Protein AF-A0AAV8ZLR7-F1 (afdb_monomer)

Secondary structure (DSSP, 8-state):
--HHHHHHHHHTT--SSHHHHHHHHHHHHHHHHHHH-TTSHHHHHHHHHHHHHHHHHHTTHHHHHHHHHHH-TT-THHHHHHHHHHHHHIIIIIITTSGGGGGGSS---TTTSSSHHHH-SS---TTT--S-HHHHHHHHHHHHHHH-TT-HHHHHHHHHHHHHHHHHHHHHHHHHHHHHHHHHHHHHHHHHHHHTT--------------TTSHHHHHHHHHHHHHHHTT---

Structure (mmCIF, N/CA/C/O backbone):
data_AF-A0AAV8ZLR7-F1
#
_entry.id   AF-A0AAV8ZLR7-F1
#
loop_
_atom_site.group_PDB
_atom_site.id
_atom_site.type_symbol
_atom_site.label_atom_id
_atom_site.label_alt_id
_atom_site.label_comp_id
_atom_site.label_asym_id
_atom_site.label_entity_id
_atom_site.label_seq_id
_atom_site.pdbx_PDB_ins_code
_atom_site.Cartn_x
_atom_site.Cartn_y
_atom_site.Cartn_z
_atom_site.occupancy
_atom_site.B_iso_or_equiv
_atom_site.auth_seq_id
_atom_site.auth_comp_id
_atom_site.auth_asym_id
_atom_site.auth_atom_id
_atom_site.pdbx_PDB_model_num
ATOM 1 N N . MET A 1 1 ? 8.743 -18.085 -24.742 1.00 91.06 1 MET A N 1
ATOM 2 C CA . MET A 1 1 ? 8.415 -16.665 -24.967 1.00 91.06 1 MET A CA 1
ATOM 3 C C . MET A 1 1 ? 9.583 -16.015 -25.680 1.00 91.06 1 MET A C 1
ATOM 5 O O . MET A 1 1 ? 10.718 -16.339 -25.345 1.00 91.06 1 MET A O 1
ATOM 9 N N . ASP A 1 2 ? 9.315 -15.164 -26.663 1.00 93.12 2 ASP A N 1
ATOM 10 C CA . ASP A 1 2 ? 10.302 -14.481 -27.504 1.00 93.12 2 ASP A CA 1
ATOM 11 C C . ASP A 1 2 ? 9.689 -13.187 -28.074 1.00 93.12 2 ASP A C 1
ATOM 13 O O . ASP A 1 2 ? 8.474 -12.984 -28.010 1.00 93.12 2 ASP A O 1
ATOM 17 N N . LEU A 1 3 ? 10.520 -12.306 -28.637 1.00 89.75 3 LEU A N 1
ATOM 18 C CA . LEU A 1 3 ? 10.075 -10.993 -29.116 1.00 89.75 3 LEU A CA 1
ATOM 19 C C . LEU A 1 3 ? 9.097 -11.059 -30.298 1.00 89.75 3 LEU A C 1
ATOM 21 O O . LEU A 1 3 ? 8.258 -10.168 -30.433 1.00 89.75 3 LEU A O 1
ATOM 25 N N . GLN A 1 4 ? 9.172 -12.091 -31.143 1.00 92.81 4 GLN A N 1
ATOM 26 C CA . GLN A 1 4 ? 8.228 -12.266 -32.245 1.00 92.81 4 GLN A CA 1
ATOM 27 C C . GLN A 1 4 ? 6.843 -12.624 -31.699 1.00 92.81 4 GLN A C 1
ATOM 29 O O . GLN A 1 4 ? 5.847 -12.034 -32.119 1.00 92.81 4 GLN A O 1
ATOM 34 N N . THR A 1 5 ? 6.787 -13.518 -30.713 1.00 91.31 5 THR A N 1
ATOM 35 C CA . THR A 1 5 ? 5.547 -13.882 -30.018 1.00 91.31 5 THR A CA 1
ATOM 36 C C . THR A 1 5 ? 4.938 -12.684 -29.279 1.00 91.31 5 THR A C 1
ATOM 38 O O . THR A 1 5 ? 3.745 -12.421 -29.426 1.00 91.31 5 THR A O 1
ATOM 41 N N . ILE A 1 6 ? 5.746 -11.895 -28.557 1.00 91.00 6 ILE A N 1
ATOM 42 C CA . ILE A 1 6 ? 5.279 -10.673 -27.872 1.00 91.00 6 ILE A CA 1
ATOM 43 C C . ILE A 1 6 ? 4.724 -9.655 -28.878 1.00 91.00 6 ILE A C 1
ATOM 45 O O . ILE A 1 6 ? 3.664 -9.066 -28.660 1.00 91.00 6 ILE A O 1
ATOM 49 N N . ARG A 1 7 ? 5.400 -9.469 -30.019 1.00 90.56 7 ARG A N 1
ATOM 50 C CA . ARG A 1 7 ? 4.930 -8.590 -31.101 1.00 90.56 7 ARG A CA 1
ATOM 51 C C . ARG A 1 7 ? 3.577 -9.037 -31.652 1.00 90.56 7 ARG A C 1
ATOM 53 O O . ARG A 1 7 ? 2.716 -8.197 -31.912 1.00 90.56 7 ARG A O 1
ATOM 60 N N . GLU A 1 8 ? 3.382 -10.337 -31.843 1.00 90.19 8 GLU A N 1
ATOM 61 C CA . GLU A 1 8 ? 2.114 -10.881 -32.329 1.00 90.19 8 GLU A CA 1
ATOM 62 C C . GLU A 1 8 ? 0.998 -10.717 -31.288 1.00 90.19 8 GLU A C 1
ATOM 64 O O . GLU A 1 8 ? -0.102 -10.279 -31.620 1.00 90.19 8 GLU A O 1
ATOM 69 N N . ASN A 1 9 ? 1.294 -10.954 -30.009 1.00 86.88 9 ASN A N 1
ATOM 70 C CA . ASN A 1 9 ? 0.355 -10.722 -28.913 1.00 86.88 9 ASN A CA 1
ATOM 71 C C . ASN A 1 9 ? -0.057 -9.240 -28.802 1.00 86.88 9 ASN A C 1
ATOM 73 O O . ASN A 1 9 ? -1.238 -8.952 -28.599 1.00 86.88 9 ASN A O 1
ATOM 77 N N . LEU A 1 10 ? 0.871 -8.300 -29.027 1.00 83.06 10 LEU A N 1
ATOM 78 C CA . LEU A 1 10 ? 0.566 -6.866 -29.129 1.00 83.06 10 LEU A CA 1
ATOM 79 C C . LEU A 1 10 ? -0.388 -6.567 -30.294 1.00 83.06 10 LEU A C 1
ATOM 81 O O . LEU A 1 10 ? -1.384 -5.867 -30.111 1.00 83.06 10 LEU A O 1
ATOM 85 N N . ARG A 1 11 ? -0.129 -7.124 -31.486 1.00 86.12 11 ARG A N 1
ATOM 86 C CA . ARG A 1 11 ? -0.993 -6.950 -32.672 1.00 86.12 11 ARG A CA 1
ATOM 87 C C . ARG A 1 11 ? -2.397 -7.500 -32.456 1.00 86.12 11 ARG A C 1
ATOM 89 O O . ARG A 1 11 ? -3.375 -6.884 -32.874 1.00 86.12 11 ARG A O 1
ATOM 96 N N . GLN A 1 12 ? -2.487 -8.632 -31.769 1.00 86.06 12 GLN A N 1
ATOM 97 C CA . GLN A 1 12 ? -3.745 -9.278 -31.406 1.00 86.06 12 GLN A CA 1
ATOM 98 C C . GLN A 1 12 ? -4.434 -8.618 -30.200 1.00 86.06 12 GLN A C 1
ATOM 100 O O . GLN A 1 12 ? -5.493 -9.084 -29.792 1.00 86.06 12 GLN A O 1
ATOM 105 N N . LYS A 1 13 ? -3.869 -7.531 -29.646 1.00 79.69 13 LYS A N 1
ATOM 106 C CA . LYS A 1 13 ? -4.389 -6.800 -28.476 1.00 79.69 13 LYS A CA 1
ATOM 107 C C . LYS A 1 13 ? -4.569 -7.684 -27.236 1.00 79.69 13 LYS A C 1
ATOM 109 O O . LYS A 1 13 ? -5.485 -7.470 -26.445 1.00 79.69 13 LYS A O 1
ATOM 114 N N . LYS A 1 14 ? -3.700 -8.686 -27.070 1.00 83.12 14 LYS A N 1
ATOM 115 C CA . LYS A 1 14 ? -3.776 -9.638 -25.954 1.00 83.12 14 LYS A CA 1
ATOM 116 C C . LYS A 1 14 ? -3.346 -9.069 -24.612 1.00 83.12 14 LYS A C 1
ATOM 118 O O . LYS A 1 14 ? -3.732 -9.653 -23.615 1.00 83.12 14 LYS A O 1
ATOM 123 N N . TYR A 1 15 ? -2.599 -7.969 -24.595 1.00 81.38 15 TYR A N 1
ATOM 124 C CA . TYR A 1 15 ? -2.212 -7.294 -23.361 1.00 81.38 15 TYR A CA 1
ATOM 125 C C . TYR A 1 15 ? -3.207 -6.180 -23.042 1.00 81.38 15 TYR A C 1
ATOM 127 O O . TYR A 1 15 ? -3.406 -5.277 -23.860 1.00 81.38 15 TYR A O 1
ATOM 135 N N . GLN A 1 16 ? -3.824 -6.245 -21.867 1.00 76.56 16 GLN A N 1
ATOM 136 C CA . GLN A 1 16 ? -4.707 -5.208 -21.333 1.00 76.56 16 GLN A CA 1
ATOM 137 C C . GLN A 1 16 ? -4.007 -4.326 -20.289 1.00 76.56 16 GLN A C 1
ATOM 139 O O . GLN A 1 16 ? -4.507 -3.244 -19.982 1.00 76.56 16 GLN A O 1
ATOM 144 N N . SER A 1 17 ? -2.837 -4.742 -19.793 1.00 77.44 17 SER A N 1
ATOM 145 C CA . SER A 1 17 ? -2.001 -3.963 -18.876 1.00 77.44 17 SER A CA 1
ATOM 146 C C . SER A 1 17 ? -0.509 -4.091 -19.195 1.00 77.44 17 SER A C 1
ATOM 148 O O . SER A 1 17 ? -0.055 -5.036 -19.850 1.00 77.44 17 SER A O 1
ATOM 150 N N . ARG A 1 18 ? 0.287 -3.135 -18.704 1.00 80.69 18 ARG A N 1
ATOM 151 C CA . ARG A 1 18 ? 1.754 -3.191 -18.765 1.00 80.69 18 ARG A CA 1
ATOM 152 C C . ARG A 1 18 ? 2.324 -4.382 -17.990 1.00 80.69 18 ARG A C 1
ATOM 154 O O . ARG A 1 18 ? 3.416 -4.834 -18.317 1.00 80.69 18 ARG A O 1
ATOM 161 N N . GLU A 1 19 ? 1.600 -4.874 -16.984 1.00 79.69 19 GLU A N 1
ATOM 162 C CA . GLU A 1 19 ? 1.995 -6.018 -16.160 1.00 79.69 19 GLU A CA 1
ATOM 163 C C . GLU A 1 19 ? 1.996 -7.312 -16.976 1.00 79.69 19 GLU A C 1
ATOM 165 O O . GLU A 1 19 ? 3.002 -8.016 -16.992 1.00 79.69 19 GLU A O 1
ATOM 170 N N . GLU A 1 20 ? 0.928 -7.582 -17.733 1.00 83.62 20 GLU A N 1
ATOM 171 C CA . GLU A 1 20 ? 0.844 -8.763 -18.606 1.00 83.62 20 GLU A CA 1
ATOM 172 C C . GLU A 1 20 ? 1.944 -8.753 -19.675 1.00 83.62 20 GLU A C 1
ATOM 174 O O . GLU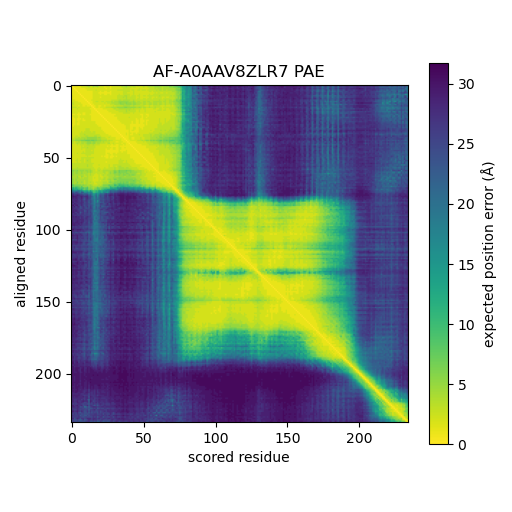 A 1 20 ? 2.570 -9.773 -19.963 1.00 83.62 20 GLU A O 1
ATOM 179 N N . PHE A 1 21 ? 2.227 -7.573 -20.230 1.00 87.00 21 PHE A N 1
ATOM 180 C CA . PHE A 1 21 ? 3.333 -7.391 -21.163 1.00 87.00 21 PHE A CA 1
ATOM 181 C C . PHE A 1 21 ? 4.693 -7.657 -20.494 1.00 87.00 21 PHE A C 1
ATOM 183 O O . PHE A 1 21 ? 5.523 -8.382 -21.044 1.00 87.00 21 PHE A O 1
ATOM 190 N N . LEU A 1 22 ? 4.935 -7.095 -19.304 1.00 83.12 22 LEU A N 1
ATOM 191 C CA . LEU A 1 22 ? 6.189 -7.285 -18.570 1.00 83.12 22 LEU A CA 1
ATOM 192 C C . LEU A 1 22 ? 6.391 -8.727 -18.105 1.00 83.12 22 LEU A C 1
ATOM 194 O O . LEU A 1 22 ? 7.534 -9.184 -18.094 1.00 83.12 22 LEU A O 1
ATOM 198 N N . ALA A 1 23 ? 5.322 -9.450 -17.770 1.00 83.19 23 ALA A N 1
ATOM 199 C CA . ALA A 1 23 ? 5.384 -10.865 -17.42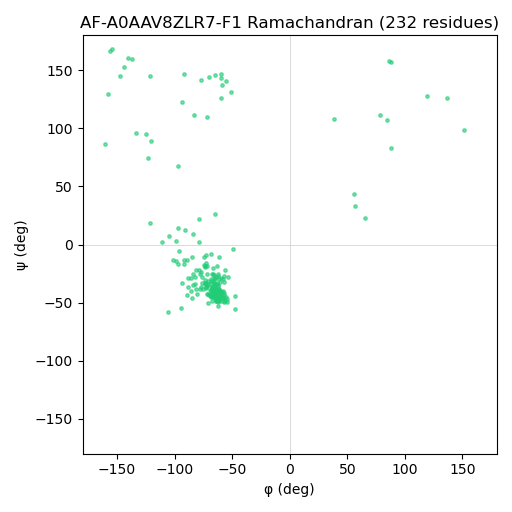1 1.00 83.19 23 ALA A CA 1
ATOM 200 C C . ALA A 1 23 ? 5.976 -11.691 -18.574 1.00 83.19 23 ALA A C 1
ATOM 202 O O . ALA A 1 23 ? 6.912 -12.466 -18.366 1.00 83.19 23 ALA A O 1
ATOM 203 N N . ASP A 1 24 ? 5.526 -11.450 -19.808 1.00 90.62 24 ASP A N 1
ATOM 204 C CA . ASP A 1 24 ? 6.066 -12.124 -20.991 1.00 90.62 24 ASP A CA 1
ATOM 205 C C . ASP A 1 24 ? 7.521 -11.718 -21.287 1.00 90.62 24 ASP A C 1
ATOM 207 O O . ASP A 1 24 ? 8.345 -12.564 -21.650 1.00 90.62 24 ASP A O 1
ATOM 211 N N . VAL A 1 25 ? 7.887 -10.446 -21.081 1.00 85.06 25 VAL A N 1
ATOM 212 C CA . VAL A 1 25 ? 9.286 -9.994 -21.212 1.00 85.06 25 VAL A CA 1
ATOM 213 C C . VAL A 1 25 ? 10.178 -10.662 -20.156 1.00 85.06 25 VAL A C 1
ATOM 215 O O . VAL A 1 25 ? 11.271 -11.130 -20.482 1.00 85.06 25 VAL A O 1
ATOM 218 N N . ASN A 1 26 ? 9.715 -10.766 -18.908 1.00 85.88 26 ASN A N 1
ATOM 219 C CA . ASN A 1 26 ? 10.429 -11.449 -17.831 1.00 85.88 26 ASN A CA 1
ATOM 220 C C . ASN A 1 26 ? 10.563 -12.956 -18.104 1.00 85.88 26 ASN A C 1
ATOM 222 O O . ASN A 1 26 ? 11.623 -13.537 -17.874 1.00 85.88 26 ASN A O 1
ATOM 226 N N . GLN A 1 27 ? 9.551 -13.577 -18.714 1.00 90.38 27 GLN A N 1
ATOM 227 C CA . GLN A 1 27 ? 9.598 -14.988 -19.086 1.00 90.38 27 GLN A CA 1
ATOM 228 C C . GLN A 1 27 ? 10.746 -15.302 -20.065 1.00 90.38 27 GLN A C 1
ATOM 230 O O . GLN A 1 27 ? 11.284 -16.413 -20.046 1.00 90.38 27 GLN A O 1
ATOM 235 N N . ILE A 1 28 ? 11.168 -14.346 -20.906 1.00 91.75 28 ILE A N 1
ATOM 236 C CA . ILE A 1 28 ? 12.364 -14.490 -21.760 1.00 91.75 28 ILE A CA 1
ATOM 237 C C . ILE A 1 28 ? 13.629 -14.622 -20.896 1.00 91.75 28 ILE A C 1
ATOM 239 O O . ILE A 1 28 ? 14.474 -15.484 -21.156 1.00 91.75 28 ILE A O 1
ATOM 243 N N . VAL A 1 29 ? 13.750 -13.799 -19.851 1.00 84.50 29 VAL A N 1
ATOM 244 C CA . VAL A 1 29 ? 14.891 -13.805 -18.922 1.00 84.50 29 VAL A CA 1
ATOM 245 C C . VAL A 1 29 ? 14.924 -15.093 -18.105 1.00 84.50 29 VAL A C 1
ATOM 247 O O . VAL A 1 29 ? 15.979 -15.721 -17.999 1.00 84.50 29 VAL A O 1
ATOM 250 N N . GLU A 1 30 ? 13.782 -15.529 -17.578 1.00 90.06 30 GLU A N 1
ATOM 251 C CA . GLU A 1 30 ? 13.669 -16.769 -16.803 1.00 90.06 30 GLU A CA 1
ATOM 252 C C . GLU A 1 30 ? 14.036 -17.996 -17.637 1.00 90.06 30 GLU A C 1
ATOM 254 O O . GLU A 1 30 ? 14.872 -18.799 -17.222 1.00 90.06 30 GLU A O 1
ATOM 259 N N . ASN A 1 31 ? 13.499 -18.099 -18.858 1.00 94.75 31 ASN A N 1
ATOM 260 C CA . ASN A 1 31 ? 13.822 -19.198 -19.767 1.00 94.75 31 ASN A CA 1
ATOM 261 C C . ASN A 1 31 ? 15.317 -19.221 -20.109 1.00 94.75 31 ASN A C 1
ATOM 263 O O . ASN A 1 31 ? 15.944 -20.282 -20.087 1.00 94.75 31 ASN A O 1
ATOM 267 N N . SER A 1 32 ? 15.914 -18.052 -20.378 1.00 91.75 32 SER A N 1
ATOM 268 C CA . SER A 1 32 ? 17.356 -17.967 -20.622 1.00 91.75 32 SER A CA 1
ATOM 269 C C . SER A 1 32 ? 18.167 -18.345 -19.385 1.00 91.75 32 SER A C 1
ATOM 271 O O . SER A 1 32 ? 19.180 -19.028 -19.510 1.00 91.75 32 SER A O 1
ATOM 273 N N . THR A 1 33 ? 17.734 -17.936 -18.193 1.00 91.38 33 THR A N 1
ATOM 274 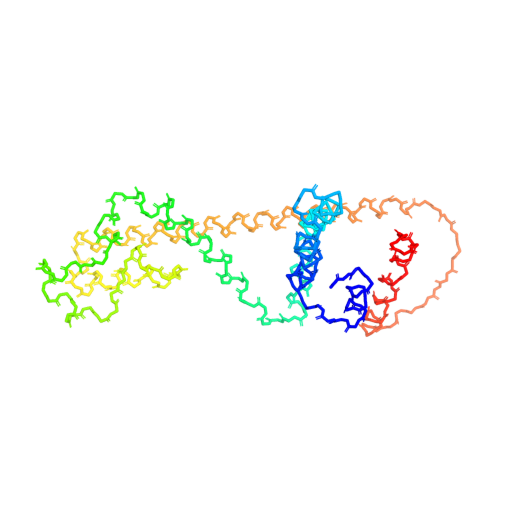C CA . THR A 1 33 ? 18.408 -18.258 -16.930 1.00 91.38 33 THR A CA 1
ATOM 275 C C . THR A 1 33 ? 18.392 -19.758 -16.662 1.00 91.38 33 THR A C 1
ATOM 277 O O . THR A 1 33 ? 19.425 -20.315 -16.293 1.00 91.38 33 THR A O 1
ATOM 280 N N . LEU A 1 34 ? 17.254 -20.417 -16.890 1.00 94.31 34 LEU A N 1
ATOM 281 C CA . LEU A 1 34 ? 17.093 -21.857 -16.698 1.00 94.31 34 LEU A CA 1
ATOM 282 C C . LEU A 1 34 ? 17.909 -22.675 -17.705 1.00 94.31 34 LEU A C 1
ATOM 284 O O . LEU A 1 34 ? 18.534 -23.660 -17.322 1.00 94.31 34 LEU A O 1
ATOM 288 N N . TYR A 1 35 ? 17.924 -22.269 -18.977 1.00 95.75 35 TYR A N 1
ATOM 289 C CA . TYR A 1 35 ? 18.582 -23.035 -20.038 1.00 95.75 35 TYR A CA 1
ATOM 290 C C . TYR A 1 35 ? 20.083 -22.734 -20.158 1.00 95.75 35 TYR A C 1
ATOM 292 O O . TYR A 1 35 ? 20.902 -23.643 -20.263 1.00 95.75 35 TYR A O 1
ATOM 300 N N . ASN A 1 36 ? 20.456 -21.452 -20.134 1.00 93.56 36 ASN A N 1
ATOM 301 C CA . ASN A 1 36 ? 21.828 -20.995 -20.371 1.00 93.56 36 ASN A CA 1
ATOM 302 C C . ASN A 1 36 ? 22.600 -20.700 -19.075 1.00 93.56 36 ASN A C 1
ATOM 304 O O . ASN A 1 36 ? 23.818 -20.529 -19.109 1.00 93.56 36 ASN A O 1
ATOM 308 N N . GLY A 1 37 ? 21.911 -20.600 -17.937 1.00 90.56 37 GLY A N 1
ATOM 309 C CA . GLY A 1 37 ? 22.487 -20.205 -16.657 1.00 90.56 37 GLY A CA 1
ATOM 310 C C . GLY A 1 37 ? 22.486 -18.683 -16.423 1.00 90.56 37 GLY A C 1
ATOM 311 O O . GLY A 1 37 ? 22.493 -17.886 -17.368 1.00 90.56 37 GLY A O 1
ATOM 312 N N . PRO A 1 38 ? 22.532 -18.244 -15.151 1.00 86.56 38 PRO A N 1
ATOM 313 C CA . PRO A 1 38 ? 22.367 -16.837 -14.762 1.00 86.56 38 PRO A CA 1
ATOM 314 C C . PRO A 1 38 ? 23.510 -15.921 -15.218 1.00 86.56 38 PRO A C 1
ATOM 316 O O . PRO A 1 38 ? 23.314 -14.724 -15.394 1.00 86.56 38 PRO A O 1
ATOM 319 N N . LYS A 1 39 ? 24.715 -16.470 -15.421 1.00 90.75 39 LYS A N 1
ATOM 320 C CA . LYS A 1 39 ? 25.907 -15.710 -15.840 1.00 90.75 39 LYS A CA 1
ATOM 321 C C . LYS A 1 39 ? 26.190 -15.792 -17.342 1.00 90.75 39 LYS A C 1
ATOM 323 O O . LYS A 1 39 ? 27.210 -15.275 -17.792 1.00 90.75 39 LYS A O 1
ATOM 328 N N . SER A 1 40 ? 25.330 -16.456 -18.115 1.00 96.75 40 SER A N 1
ATOM 329 C CA . SER A 1 40 ? 25.501 -16.526 -19.566 1.00 96.75 40 SER A CA 1
ATOM 330 C C . SER A 1 40 ? 25.368 -15.143 -20.200 1.00 96.75 40 SER A C 1
ATOM 332 O O . SER A 1 40 ? 24.559 -14.318 -19.767 1.00 96.75 40 SER A O 1
ATOM 334 N N . SER A 1 41 ? 26.136 -14.899 -21.263 1.00 94.56 41 SER A N 1
ATOM 335 C CA . SER A 1 41 ? 26.050 -13.675 -22.065 1.00 94.56 41 SER A CA 1
ATOM 336 C C . SER A 1 41 ? 24.642 -13.449 -22.626 1.00 94.56 41 SER A C 1
ATOM 338 O O . SER A 1 41 ? 24.203 -12.302 -22.715 1.00 94.56 41 SER A O 1
ATOM 340 N N . LEU A 1 42 ? 23.915 -14.530 -22.935 1.00 92.12 42 LEU A N 1
ATOM 341 C CA . LEU A 1 42 ? 22.529 -14.486 -23.406 1.00 92.12 42 LEU A CA 1
ATOM 342 C C . LEU A 1 42 ? 21.576 -14.015 -22.304 1.00 92.12 42 LEU A C 1
ATOM 344 O O . LEU A 1 42 ? 20.775 -13.110 -22.525 1.00 92.12 42 LEU A O 1
ATOM 348 N N . THR A 1 43 ? 21.725 -14.550 -21.093 1.00 89.06 43 THR A N 1
ATOM 349 C CA . THR A 1 43 ? 20.913 -14.154 -19.934 1.00 89.06 43 THR A CA 1
ATOM 350 C C . THR A 1 43 ? 21.189 -12.707 -19.532 1.00 89.06 43 THR A C 1
ATOM 352 O O . THR A 1 43 ? 20.261 -11.937 -19.302 1.00 89.06 43 THR A O 1
ATOM 355 N N . MET A 1 44 ? 22.456 -12.287 -19.552 1.00 88.44 44 MET A N 1
ATOM 356 C CA . MET A 1 44 ? 22.849 -10.893 -19.321 1.00 88.44 44 MET A CA 1
ATOM 357 C C . MET A 1 44 ? 22.279 -9.943 -20.390 1.00 88.44 44 MET A C 1
ATOM 359 O O . MET A 1 44 ? 21.915 -8.806 -20.087 1.00 88.44 44 MET A O 1
ATOM 363 N N . ALA A 1 45 ? 22.187 -10.377 -21.651 1.00 92.69 45 ALA A N 1
ATOM 364 C CA . ALA A 1 45 ? 21.539 -9.602 -22.709 1.00 92.69 45 ALA A CA 1
ATOM 365 C C . ALA A 1 45 ? 20.018 -9.496 -22.496 1.00 92.69 45 ALA A C 1
ATOM 367 O O . ALA A 1 45 ? 19.479 -8.392 -22.580 1.00 92.69 45 ALA A O 1
ATOM 368 N N . ALA A 1 46 ? 19.351 -10.597 -22.140 1.00 85.81 46 ALA A N 1
ATOM 369 C CA . ALA A 1 46 ? 17.923 -10.611 -21.822 1.00 85.81 46 ALA A CA 1
ATOM 370 C C . ALA A 1 46 ? 17.593 -9.716 -20.611 1.00 85.81 46 ALA A C 1
ATOM 372 O O . ALA A 1 46 ? 16.632 -8.951 -20.651 1.00 85.81 46 ALA A O 1
ATOM 373 N N . GLN A 1 47 ? 18.433 -9.724 -19.571 1.00 79.69 47 GLN A N 1
ATOM 374 C CA . GLN A 1 47 ? 18.263 -8.850 -18.408 1.00 79.69 47 GLN A CA 1
ATOM 375 C C . GLN A 1 47 ? 18.392 -7.365 -18.776 1.00 79.69 47 GLN A C 1
ATOM 377 O O . GLN A 1 47 ? 17.611 -6.539 -18.309 1.00 79.69 47 GLN A O 1
ATOM 382 N N . ARG A 1 48 ? 19.350 -7.007 -19.645 1.00 89.00 48 ARG A N 1
ATOM 383 C CA . ARG A 1 48 ? 19.483 -5.625 -20.144 1.00 89.00 48 ARG A CA 1
ATOM 384 C C . ARG A 1 48 ? 18.245 -5.177 -20.919 1.00 89.00 48 ARG A C 1
ATOM 386 O O . ARG A 1 48 ? 17.826 -4.033 -20.765 1.00 89.00 48 ARG A O 1
ATOM 393 N N . MET A 1 49 ? 17.655 -6.070 -21.710 1.00 91.69 49 MET A N 1
ATOM 394 C CA . MET A 1 49 ? 16.401 -5.810 -22.418 1.00 91.69 49 MET A CA 1
ATOM 395 C C . MET A 1 49 ? 15.247 -5.553 -21.440 1.00 91.69 49 MET A C 1
ATOM 397 O O . MET A 1 49 ? 14.581 -4.530 -21.568 1.00 91.69 49 MET A O 1
ATOM 401 N N . LEU A 1 50 ? 15.053 -6.415 -20.433 1.00 79.06 50 LEU A N 1
ATOM 402 C CA . LEU A 1 50 ? 14.015 -6.225 -19.411 1.00 79.06 50 LEU A CA 1
ATOM 403 C C . LEU A 1 50 ? 14.192 -4.893 -18.667 1.00 79.06 50 LEU A C 1
ATOM 405 O O . LEU A 1 50 ? 13.237 -4.131 -18.539 1.00 79.06 50 LEU A O 1
ATOM 409 N N . ASN A 1 51 ? 15.419 -4.567 -18.252 1.00 74.25 51 ASN A N 1
ATOM 410 C CA . ASN A 1 51 ? 15.710 -3.302 -17.576 1.00 74.25 51 ASN A CA 1
ATOM 411 C C . ASN A 1 51 ? 15.360 -2.097 -18.461 1.00 74.25 51 ASN A C 1
ATOM 413 O O . ASN A 1 51 ? 14.777 -1.128 -17.978 1.00 74.25 51 ASN A O 1
ATOM 417 N N . LYS A 1 52 ? 15.663 -2.172 -19.767 1.00 80.25 52 LYS A N 1
ATOM 418 C CA . LYS A 1 52 ? 15.309 -1.105 -20.706 1.00 80.25 52 LYS A CA 1
ATOM 419 C C . LYS A 1 52 ? 13.797 -0.987 -20.896 1.00 80.25 52 LYS A C 1
ATOM 421 O O . LYS A 1 52 ? 13.293 0.125 -21.014 1.00 80.25 52 LYS A O 1
ATOM 426 N N . CYS A 1 53 ? 13.067 -2.103 -20.898 1.00 73.94 53 CYS A N 1
ATOM 427 C CA . CYS A 1 53 ? 11.605 -2.091 -20.926 1.00 73.94 53 CYS A CA 1
ATOM 428 C C . CYS A 1 53 ? 11.022 -1.401 -19.687 1.00 73.94 53 CYS A C 1
ATOM 430 O O . CYS A 1 53 ? 10.177 -0.526 -19.841 1.00 73.94 53 CYS A O 1
ATOM 432 N N . VAL A 1 54 ? 11.500 -1.732 -18.485 1.00 68.94 54 VAL A N 1
ATOM 433 C CA . VAL A 1 54 ? 11.030 -1.110 -17.234 1.00 68.94 54 VAL A CA 1
ATOM 434 C C . VAL A 1 54 ? 11.295 0.397 -17.225 1.00 68.94 54 VAL A C 1
ATOM 436 O O . VAL A 1 54 ? 10.383 1.167 -16.941 1.00 68.94 54 VAL A O 1
ATOM 439 N N . GLU A 1 55 ? 12.498 0.831 -17.615 1.00 72.75 55 GLU A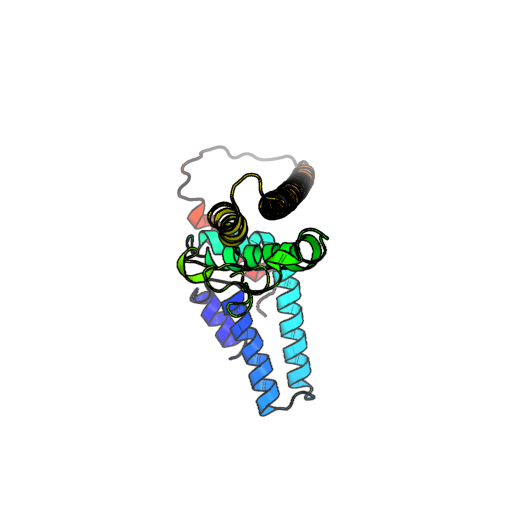 N 1
ATOM 440 C CA . GLU A 1 55 ? 12.851 2.255 -17.734 1.00 72.75 55 GLU A CA 1
ATOM 441 C C . GLU A 1 55 ? 11.885 2.999 -18.674 1.00 72.75 55 GLU A C 1
ATOM 443 O O . GLU A 1 55 ? 11.318 4.026 -18.310 1.00 72.75 55 GLU A O 1
ATOM 448 N N . ARG A 1 56 ? 11.626 2.444 -19.867 1.00 69.88 56 ARG A N 1
ATOM 449 C CA . ARG A 1 56 ? 10.736 3.053 -20.871 1.00 69.88 56 ARG A CA 1
ATOM 450 C C . ARG A 1 56 ? 9.263 3.068 -20.467 1.00 69.88 56 ARG A C 1
ATOM 452 O O . ARG A 1 56 ? 8.531 3.958 -20.898 1.00 69.88 56 ARG A O 1
ATOM 459 N N . LEU A 1 57 ? 8.813 2.075 -19.702 1.00 69.81 57 LEU A N 1
ATOM 460 C CA . LEU A 1 57 ? 7.458 2.060 -19.152 1.00 69.81 57 LEU A CA 1
ATOM 461 C C . LEU A 1 57 ? 7.323 3.081 -18.016 1.00 69.81 57 LEU A C 1
ATOM 463 O O . LEU A 1 57 ? 6.297 3.751 -17.948 1.00 69.81 57 LEU A O 1
ATOM 467 N N . GLY A 1 58 ? 8.369 3.259 -17.201 1.00 62.00 58 GLY A N 1
ATOM 468 C CA . GLY A 1 58 ? 8.436 4.294 -16.166 1.00 62.00 58 GLY A CA 1
ATOM 469 C C . GLY A 1 58 ? 8.392 5.714 -16.738 1.00 62.00 58 GLY A C 1
ATOM 470 O O . GLY A 1 58 ? 7.609 6.535 -16.277 1.00 62.00 58 GLY A O 1
ATOM 471 N N . GLU A 1 59 ? 9.123 5.991 -17.825 1.00 71.25 59 GLU A N 1
ATOM 472 C CA . GLU A 1 59 ? 9.063 7.285 -18.540 1.00 71.25 59 GLU A CA 1
ATOM 473 C C . GLU A 1 59 ? 7.643 7.665 -19.010 1.00 71.25 59 GLU A C 1
ATOM 475 O O . GLU A 1 59 ? 7.367 8.830 -19.291 1.00 71.25 59 GLU A O 1
ATOM 480 N N . LYS A 1 60 ? 6.748 6.681 -19.159 1.00 65.12 60 LYS A N 1
ATOM 481 C CA . LYS A 1 60 ? 5.396 6.845 -19.717 1.00 65.12 60 LYS A CA 1
ATOM 482 C C . LYS A 1 60 ? 4.305 6.407 -18.743 1.00 65.12 60 LYS A C 1
ATOM 484 O O . LYS A 1 60 ? 3.176 6.160 -19.174 1.00 65.12 60 LYS A O 1
ATOM 489 N N . GLU A 1 61 ? 4.633 6.313 -17.460 1.00 68.25 61 GLU A N 1
ATOM 490 C CA . GLU A 1 61 ? 3.784 5.733 -16.423 1.00 68.25 61 GLU A CA 1
ATOM 491 C C . GLU A 1 61 ? 2.390 6.371 -16.367 1.00 68.25 61 GLU A C 1
ATOM 493 O O . GLU A 1 61 ? 1.392 5.651 -16.462 1.00 68.25 61 GLU A O 1
ATOM 498 N N . ASP A 1 62 ? 2.318 7.704 -16.336 1.00 56.50 62 ASP A N 1
ATOM 499 C CA . ASP A 1 62 ? 1.055 8.453 -16.280 1.00 56.50 62 ASP A CA 1
ATOM 500 C C . ASP A 1 62 ? 0.168 8.191 -17.503 1.00 56.50 62 ASP A C 1
ATOM 502 O O . ASP A 1 62 ? -1.055 8.054 -17.412 1.00 56.50 62 ASP A O 1
ATOM 506 N N . ARG A 1 63 ? 0.783 8.104 -18.688 1.00 61.94 63 ARG A N 1
ATOM 507 C CA . ARG A 1 63 ? 0.062 7.870 -19.944 1.00 61.94 63 ARG A CA 1
ATOM 508 C C . ARG A 1 63 ? -0.451 6.438 -20.018 1.00 61.94 63 ARG A C 1
ATOM 510 O O . ARG A 1 63 ? -1.583 6.226 -20.444 1.00 61.94 63 ARG A O 1
ATOM 517 N N . LEU A 1 64 ? 0.367 5.470 -19.612 1.00 63.09 64 LEU A N 1
ATOM 518 C CA . LEU A 1 64 ? -0.022 4.063 -19.570 1.00 63.09 64 LEU A CA 1
ATOM 519 C C . LEU A 1 64 ? -1.145 3.837 -18.560 1.00 63.09 64 LEU A C 1
ATOM 521 O O . LEU A 1 64 ? -2.102 3.153 -18.892 1.00 63.09 64 LEU A O 1
ATOM 525 N N . MET A 1 65 ? -1.101 4.505 -17.407 1.00 62.28 65 MET A N 1
ATOM 526 C CA . MET A 1 65 ? -2.130 4.399 -16.369 1.00 62.28 65 MET A CA 1
ATOM 527 C C . MET A 1 65 ? -3.496 4.878 -16.878 1.00 62.28 65 MET A C 1
ATOM 529 O O . MET A 1 65 ? -4.507 4.194 -16.723 1.00 62.28 65 MET A O 1
ATOM 533 N N . ARG A 1 66 ? -3.528 6.025 -17.570 1.00 63.50 66 ARG A N 1
ATOM 534 C CA . ARG A 1 66 ? -4.755 6.551 -18.194 1.00 63.50 66 ARG A CA 1
ATOM 535 C C . ARG A 1 66 ? -5.302 5.615 -19.276 1.00 63.50 66 ARG A C 1
ATOM 537 O O . ARG A 1 66 ? -6.515 5.457 -19.38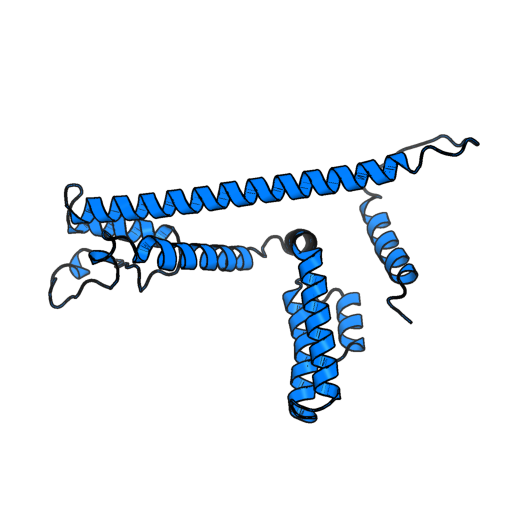8 1.00 63.50 66 ARG A O 1
ATOM 544 N N . LEU A 1 67 ? -4.420 5.011 -20.075 1.00 58.72 67 LEU A N 1
ATOM 545 C CA . LEU A 1 67 ? -4.807 4.086 -21.144 1.00 58.72 67 LEU A CA 1
ATOM 546 C C . LEU A 1 67 ? -5.326 2.754 -20.592 1.00 58.72 67 LEU A C 1
ATOM 548 O O . LEU A 1 67 ? -6.348 2.269 -21.064 1.00 58.72 67 LEU A O 1
ATOM 552 N N . GLU A 1 68 ? -4.674 2.204 -19.573 1.00 66.38 68 GLU A N 1
ATOM 553 C CA . GLU A 1 68 ? -5.102 1.001 -18.852 1.00 66.38 68 GLU A CA 1
ATOM 554 C C . GLU A 1 68 ? -6.510 1.201 -18.275 1.00 66.38 68 GLU A C 1
ATOM 556 O O . GLU A 1 68 ? -7.421 0.431 -18.581 1.00 66.38 68 GLU A O 1
ATOM 561 N N . LYS A 1 69 ? -6.737 2.320 -17.577 1.00 58.00 69 LYS A N 1
ATOM 562 C CA . LYS A 1 69 ? -8.053 2.696 -17.033 1.00 58.00 69 LYS A CA 1
ATOM 563 C C . LYS A 1 69 ? -9.132 2.869 -18.109 1.00 58.00 69 LYS A C 1
ATOM 565 O O . LYS A 1 69 ? -10.302 2.588 -17.863 1.00 58.00 69 LYS A O 1
ATOM 570 N N . ALA A 1 70 ? -8.759 3.314 -19.309 1.00 57.12 70 ALA A N 1
ATOM 571 C CA . ALA A 1 70 ? -9.682 3.439 -20.436 1.00 57.12 70 ALA A CA 1
ATOM 572 C C . ALA A 1 70 ? -10.015 2.088 -21.104 1.00 57.12 70 ALA A C 1
ATOM 574 O O . ALA A 1 70 ? -11.094 1.948 -21.678 1.00 57.12 70 ALA A O 1
ATOM 575 N N . ILE A 1 71 ? -9.105 1.108 -21.046 1.00 56.06 71 ILE A N 1
ATOM 576 C CA . ILE A 1 71 ? -9.276 -0.233 -21.631 1.00 56.06 71 ILE A CA 1
ATOM 577 C C . ILE A 1 71 ? -10.115 -1.129 -20.717 1.00 56.06 71 ILE A C 1
ATOM 579 O O . ILE A 1 71 ? -11.005 -1.828 -21.201 1.00 56.06 71 ILE A O 1
ATOM 583 N N . ASN A 1 72 ? -9.867 -1.091 -19.409 1.00 57.28 72 ASN A N 1
ATOM 584 C CA . ASN A 1 72 ? -10.675 -1.795 -18.422 1.00 57.28 72 ASN A CA 1
ATOM 585 C C . ASN A 1 72 ? -10.994 -0.848 -17.248 1.00 57.28 72 ASN A C 1
ATOM 587 O O . ASN A 1 72 ? -10.200 -0.727 -16.322 1.00 57.28 72 ASN A O 1
ATOM 591 N N . PRO A 1 73 ? -12.169 -0.191 -17.253 1.00 50.25 73 PRO A N 1
ATOM 592 C CA . PRO A 1 73 ? -12.591 0.723 -16.186 1.00 50.25 73 PRO A CA 1
ATOM 593 C C . PRO A 1 73 ? -12.734 0.074 -14.800 1.00 50.25 73 PRO A C 1
ATOM 595 O O . PRO A 1 73 ? -12.907 0.794 -13.823 1.00 50.25 73 PRO A O 1
ATOM 598 N N . LEU A 1 74 ? -12.679 -1.263 -14.720 1.00 45.28 74 LEU A N 1
ATOM 599 C CA . LEU A 1 74 ? -12.669 -2.052 -13.486 1.00 45.28 74 LEU A CA 1
ATOM 600 C C . LEU A 1 74 ? 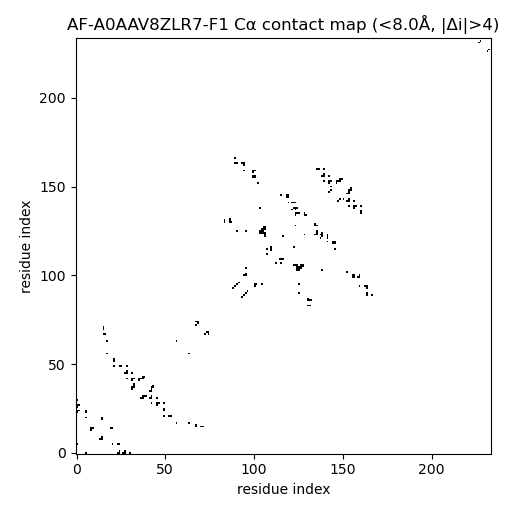-11.244 -2.469 -13.052 1.00 45.28 74 LEU A C 1
ATOM 602 O O . LEU A 1 74 ? -11.118 -3.321 -12.181 1.00 45.28 74 LEU A O 1
ATOM 606 N N . LEU A 1 75 ? -10.170 -1.885 -13.614 1.00 50.94 75 LEU A N 1
ATOM 607 C CA . LEU A 1 75 ? -8.760 -2.026 -13.166 1.00 50.94 75 LEU A CA 1
ATOM 608 C C . LEU A 1 75 ? -8.484 -1.434 -11.758 1.00 50.94 75 LEU A C 1
ATOM 610 O O . LEU A 1 75 ? -7.357 -1.060 -11.440 1.00 50.94 75 LEU A O 1
ATOM 614 N N . ASP A 1 76 ? -9.511 -1.367 -10.912 1.00 49.84 76 ASP A N 1
ATOM 615 C CA . ASP A 1 76 ? -9.544 -0.792 -9.559 1.00 49.84 76 ASP A CA 1
ATOM 616 C C . ASP A 1 76 ? -8.709 -1.606 -8.537 1.00 49.84 76 ASP A C 1
ATOM 618 O O . ASP A 1 76 ? -8.460 -1.166 -7.415 1.00 49.84 76 ASP A O 1
ATOM 622 N N . ASP A 1 77 ? -8.205 -2.786 -8.919 1.00 46.47 77 ASP A N 1
ATOM 623 C CA . ASP A 1 77 ? -7.383 -3.630 -8.040 1.00 46.47 77 ASP A CA 1
ATOM 624 C C . ASP A 1 77 ? -5.942 -3.097 -7.852 1.00 46.47 77 ASP A C 1
ATOM 626 O O . ASP A 1 77 ? -5.288 -3.440 -6.864 1.00 46.47 77 ASP A O 1
ATOM 630 N N . ASN A 1 78 ? -5.457 -2.193 -8.718 1.00 48.50 78 ASN A N 1
ATOM 631 C CA . ASN A 1 78 ? -4.156 -1.522 -8.541 1.00 48.50 78 ASN A CA 1
ATOM 632 C C . ASN A 1 78 ? -4.223 -0.285 -7.625 1.00 48.50 78 ASN A C 1
ATOM 634 O O . ASN A 1 78 ? -3.239 0.022 -6.942 1.00 48.50 78 ASN A O 1
ATOM 638 N N . ASP A 1 79 ? -5.387 0.360 -7.507 1.00 49.31 79 ASP A N 1
ATOM 639 C CA . ASP A 1 79 ? -5.610 1.460 -6.559 1.00 49.31 79 ASP A CA 1
ATOM 640 C C . ASP A 1 79 ? -5.650 0.926 -5.114 1.00 49.31 79 ASP A C 1
ATOM 642 O O . ASP A 1 79 ? -5.139 1.563 -4.188 1.00 49.31 79 ASP A O 1
ATOM 646 N N . GLN A 1 80 ? -6.130 -0.312 -4.915 1.00 47.47 80 GLN A N 1
ATOM 647 C CA . GLN A 1 80 ? -6.021 -1.023 -3.638 1.00 47.47 80 GLN A CA 1
ATOM 648 C C . GLN A 1 80 ? -4.554 -1.269 -3.255 1.00 47.47 80 GLN A C 1
ATOM 650 O O . GLN A 1 80 ? -4.224 -1.095 -2.085 1.00 47.47 80 GLN A O 1
ATOM 655 N N . VAL A 1 81 ? -3.663 -1.639 -4.183 1.00 54.72 81 VAL A N 1
ATOM 656 C CA . VAL A 1 81 ? -2.237 -1.894 -3.882 1.00 54.72 81 VAL A CA 1
ATOM 657 C C . VAL A 1 81 ? -1.495 -0.600 -3.549 1.00 54.72 81 VAL A C 1
ATOM 659 O O . VAL A 1 81 ? -0.759 -0.561 -2.560 1.00 54.72 81 VAL A O 1
ATOM 662 N N . ALA A 1 82 ? -1.728 0.473 -4.309 1.00 58.47 82 ALA A N 1
ATOM 663 C CA . ALA A 1 82 ? -1.147 1.785 -4.035 1.00 58.47 82 ALA A CA 1
ATOM 664 C C . ALA A 1 82 ? -1.629 2.345 -2.687 1.00 58.47 82 ALA A C 1
ATOM 666 O O . ALA A 1 82 ? -0.815 2.731 -1.845 1.00 58.47 82 ALA A O 1
ATOM 667 N N . LEU A 1 83 ? -2.940 2.295 -2.427 1.00 58.38 83 LEU A N 1
ATOM 668 C CA . LEU A 1 83 ? -3.514 2.698 -1.144 1.00 58.38 83 LEU A CA 1
ATOM 669 C C . LEU A 1 83 ? -3.012 1.806 -0.003 1.00 58.38 83 LEU A C 1
ATOM 671 O O . LEU A 1 83 ? -2.692 2.307 1.070 1.00 58.38 83 LEU A O 1
ATOM 675 N N . THR A 1 84 ? -2.876 0.499 -0.235 1.00 63.34 84 THR A N 1
ATOM 676 C CA . THR A 1 84 ? -2.298 -0.447 0.730 1.00 63.34 84 THR A CA 1
ATOM 677 C C . THR A 1 84 ? -0.857 -0.076 1.057 1.00 63.34 84 THR A C 1
ATOM 679 O O . THR A 1 84 ? -0.490 -0.110 2.226 1.00 63.34 84 THR A O 1
ATOM 682 N N . PHE A 1 85 ? -0.042 0.302 0.070 1.00 68.25 85 PHE A N 1
ATOM 683 C CA . PHE A 1 85 ? 1.342 0.728 0.282 1.00 68.25 85 PHE A CA 1
ATOM 684 C C . PHE A 1 85 ? 1.427 2.054 1.047 1.00 68.25 85 PHE A C 1
ATOM 686 O O . PHE A 1 85 ? 2.200 2.162 2.000 1.00 68.25 85 PHE A O 1
ATOM 693 N N . ILE A 1 86 ? 0.604 3.043 0.682 1.00 70.19 86 ILE A N 1
ATOM 694 C CA . ILE A 1 86 ? 0.529 4.328 1.391 1.00 70.19 86 ILE A CA 1
ATOM 695 C C . ILE A 1 86 ? 0.092 4.094 2.838 1.00 70.19 86 ILE A C 1
ATOM 697 O O . ILE A 1 86 ? 0.752 4.561 3.762 1.00 70.19 86 ILE A O 1
ATOM 701 N N . LEU A 1 87 ? -0.967 3.313 3.058 1.00 69.94 87 LEU A N 1
ATOM 702 C CA . LEU A 1 87 ? -1.458 2.993 4.396 1.00 69.94 87 LEU A CA 1
ATOM 703 C C . LEU A 1 87 ? -0.448 2.176 5.200 1.00 69.94 87 LEU A C 1
ATOM 705 O O . LEU A 1 87 ? -0.291 2.424 6.392 1.00 69.94 87 LEU A O 1
ATOM 709 N N . ASP A 1 88 ? 0.276 1.249 4.576 1.00 76.88 88 ASP A N 1
ATOM 710 C CA . ASP A 1 88 ? 1.355 0.513 5.237 1.00 76.88 88 ASP A CA 1
ATOM 711 C C . ASP A 1 88 ? 2.487 1.445 5.667 1.00 76.88 88 ASP A C 1
ATOM 713 O O . ASP A 1 88 ? 3.008 1.326 6.777 1.00 76.88 88 ASP A O 1
ATOM 717 N N . ASN A 1 89 ? 2.850 2.409 4.818 1.00 77.12 89 ASN A N 1
ATOM 718 C CA . ASN A 1 89 ? 3.827 3.428 5.165 1.00 77.12 89 ASN A CA 1
ATOM 719 C C . ASN A 1 89 ? 3.319 4.265 6.345 1.00 77.12 89 ASN A C 1
ATOM 721 O O . ASN A 1 89 ? 3.984 4.301 7.375 1.00 77.12 89 ASN A O 1
ATOM 725 N N . VAL A 1 90 ? 2.108 4.824 6.266 1.00 81.00 90 VAL A N 1
ATOM 726 C CA . VAL A 1 90 ? 1.491 5.612 7.349 1.00 81.00 90 VAL A CA 1
ATOM 727 C C . VAL A 1 90 ? 1.451 4.822 8.659 1.00 81.00 90 VAL A C 1
ATOM 729 O O . VAL A 1 90 ? 1.859 5.325 9.707 1.00 81.00 90 VAL A O 1
ATOM 732 N N . VAL A 1 91 ? 1.023 3.561 8.625 1.00 82.94 91 VAL A N 1
ATOM 733 C CA . VAL A 1 91 ? 0.970 2.711 9.818 1.00 82.94 91 VAL A CA 1
ATOM 734 C C . VAL A 1 91 ? 2.368 2.503 10.404 1.00 82.94 91 VAL A C 1
ATOM 736 O O . VAL A 1 91 ? 2.545 2.665 11.611 1.00 82.94 91 VAL A O 1
ATOM 739 N N . ASN A 1 92 ? 3.368 2.160 9.589 1.00 82.81 92 ASN A N 1
ATOM 740 C CA . ASN A 1 92 ? 4.688 1.778 10.095 1.00 82.81 92 ASN A CA 1
ATOM 741 C C . ASN A 1 92 ? 5.604 2.965 10.424 1.00 82.81 92 ASN A C 1
ATOM 743 O O . ASN A 1 92 ? 6.383 2.871 11.371 1.00 82.81 92 ASN A O 1
ATOM 747 N N . THR A 1 93 ? 5.526 4.069 9.684 1.00 80.81 93 THR A N 1
ATOM 748 C CA . THR A 1 93 ? 6.411 5.231 9.869 1.00 80.81 93 THR A CA 1
ATOM 749 C C . THR A 1 93 ? 5.805 6.281 10.790 1.00 80.81 93 THR A C 1
ATOM 751 O O . THR A 1 93 ? 6.533 6.907 11.566 1.00 80.81 93 THR A O 1
ATOM 754 N N . ARG A 1 94 ? 4.475 6.438 10.769 1.00 85.75 94 ARG A N 1
ATOM 755 C CA . ARG A 1 94 ? 3.772 7.460 11.548 1.00 85.75 94 ARG A CA 1
ATOM 756 C C . ARG A 1 94 ? 3.030 6.887 12.744 1.00 85.75 94 ARG A C 1
ATOM 758 O O . ARG A 1 94 ? 3.307 7.297 13.862 1.00 85.75 94 ARG A O 1
ATOM 765 N N . LEU A 1 95 ? 2.102 5.952 12.546 1.00 87.94 95 LEU A N 1
ATOM 766 C CA . LEU A 1 95 ? 1.231 5.521 13.644 1.00 87.94 95 LEU A CA 1
ATOM 767 C C . LEU A 1 95 ? 2.001 4.696 14.675 1.00 87.94 95 LEU A C 1
ATOM 769 O O . LEU A 1 95 ? 1.980 5.031 15.851 1.00 87.94 95 LEU A O 1
ATOM 773 N N . LYS A 1 96 ? 2.756 3.667 14.280 1.00 89.12 96 LYS A N 1
ATOM 774 C CA . LYS A 1 96 ? 3.492 2.808 15.230 1.00 89.12 96 LYS A CA 1
ATOM 775 C C . LYS A 1 96 ? 4.578 3.534 16.035 1.00 89.12 96 LYS A C 1
ATOM 777 O O . LYS A 1 96 ? 4.991 3.017 17.069 1.00 89.12 96 LYS A O 1
ATOM 782 N N . THR A 1 97 ? 5.033 4.705 15.589 1.00 88.50 97 THR A N 1
ATOM 783 C CA . THR A 1 97 ? 6.072 5.498 16.266 1.00 88.50 97 THR A CA 1
ATOM 784 C C . THR A 1 97 ? 5.507 6.486 17.292 1.00 88.50 97 THR A C 1
ATOM 786 O O . THR A 1 97 ? 6.259 6.999 18.120 1.00 88.50 97 THR A O 1
ATOM 789 N N . MET A 1 98 ? 4.191 6.728 17.285 1.00 89.62 98 MET A N 1
ATOM 790 C CA . MET A 1 98 ? 3.523 7.583 18.269 1.00 89.62 98 MET A CA 1
ATOM 791 C C . MET A 1 98 ? 3.495 6.935 19.658 1.00 89.62 98 MET A C 1
ATOM 793 O O . MET A 1 98 ? 3.306 5.726 19.810 1.00 89.62 98 MET A O 1
ATOM 797 N N . SER A 1 99 ? 3.634 7.758 20.699 1.00 91.31 99 SER A N 1
ATOM 798 C CA . SER A 1 99 ? 3.642 7.293 22.093 1.00 91.31 99 SER A CA 1
ATOM 799 C C . SER A 1 99 ? 2.282 6.729 22.539 1.00 91.31 99 SER A C 1
ATOM 801 O O . SER A 1 99 ? 2.183 5.877 23.424 1.00 91.31 99 SER A O 1
ATOM 803 N N . GLU A 1 100 ? 1.220 7.180 21.879 1.00 92.56 100 GLU A N 1
ATOM 804 C CA . GLU A 1 100 ? -0.177 6.817 22.071 1.00 92.56 100 GLU A CA 1
ATOM 805 C C . GLU A 1 100 ? -0.498 5.421 21.529 1.00 92.56 100 GLU A C 1
ATOM 807 O O . GLU A 1 100 ? -1.489 4.825 21.947 1.00 92.56 100 GLU A O 1
ATOM 812 N N . SER A 1 101 ? 0.351 4.878 20.653 1.00 92.75 101 SER A N 1
ATOM 813 C CA . SER A 1 101 ? 0.088 3.646 19.902 1.00 92.75 101 SER A CA 1
ATOM 814 C C . SER A 1 101 ? 0.287 2.372 20.679 1.00 92.75 101 SER A C 1
ATOM 816 O O . SER A 1 101 ? -0.288 1.351 20.313 1.00 92.75 101 SER A O 1
ATOM 818 N N . TRP A 1 102 ? 1.068 2.422 21.758 1.00 93.06 102 TRP A N 1
ATOM 819 C CA . TRP A 1 102 ? 1.459 1.247 22.532 1.00 93.06 102 TRP A CA 1
ATOM 820 C C . TRP A 1 102 ? 0.298 0.289 22.888 1.00 93.06 102 TRP A C 1
ATOM 822 O O . TRP A 1 102 ? 0.465 -0.913 22.671 1.00 93.06 102 TRP A O 1
ATOM 832 N N . PRO A 1 103 ? -0.891 0.754 23.339 1.00 93.19 103 PRO A N 1
ATOM 833 C CA . PRO A 1 103 ? -2.023 -0.126 23.652 1.00 93.19 103 PRO A CA 1
ATOM 834 C C . PRO A 1 103 ? -2.626 -0.848 22.437 1.00 93.19 103 PRO A C 1
ATOM 836 O O . PRO A 1 103 ? -3.318 -1.847 22.609 1.00 93.19 103 PRO A O 1
ATOM 839 N N . PHE A 1 104 ? -2.385 -0.342 21.227 1.00 95.38 104 PHE A N 1
ATOM 840 C CA . PHE A 1 104 ? -3.012 -0.789 19.980 1.00 95.38 104 PHE A CA 1
ATOM 841 C C . PHE A 1 104 ? -2.031 -1.493 19.042 1.00 95.38 104 PHE A C 1
ATOM 843 O O . PHE A 1 104 ? -2.411 -1.874 17.940 1.00 95.38 104 PHE A O 1
ATOM 850 N N . LEU A 1 105 ? -0.766 -1.662 19.448 1.00 91.75 105 LEU A N 1
ATOM 851 C CA . LEU A 1 105 ? 0.259 -2.293 18.614 1.00 91.75 105 LEU A CA 1
ATOM 852 C C . LEU A 1 105 ? -0.006 -3.775 18.353 1.00 91.75 105 LEU A C 1
ATOM 854 O O . LEU A 1 105 ? 0.427 -4.274 17.324 1.00 91.75 105 LEU A O 1
ATOM 858 N N . LYS A 1 106 ? -0.644 -4.472 19.298 1.00 93.62 106 LYS A N 1
ATOM 859 C CA . LYS A 1 106 ? -0.864 -5.922 19.263 1.00 93.62 106 LYS A CA 1
ATOM 860 C C . LYS A 1 106 ? -2.283 -6.272 19.701 1.00 93.62 106 LYS A C 1
ATOM 862 O O . LYS A 1 106 ? -2.882 -5.494 20.450 1.00 93.62 106 LYS A O 1
ATOM 867 N N . PRO A 1 107 ? -2.788 -7.466 19.343 1.00 94.94 107 PRO A N 1
ATOM 868 C CA . PRO A 1 107 ? -4.073 -7.941 19.837 1.00 94.94 107 PRO A CA 1
ATOM 869 C C . PRO A 1 107 ? -4.143 -7.940 21.372 1.00 94.94 107 PRO A C 1
ATOM 871 O O . PRO A 1 107 ? -3.191 -8.331 22.058 1.00 94.94 107 PRO A O 1
ATOM 874 N N . VAL A 1 108 ? -5.300 -7.562 21.924 1.00 94.50 108 VAL A N 1
ATOM 875 C CA . VAL A 1 108 ? -5.528 -7.546 23.377 1.00 94.50 108 VAL A CA 1
ATOM 876 C C . VAL A 1 108 ? -5.340 -8.943 23.971 1.00 94.50 108 VAL A C 1
ATOM 878 O O . VAL A 1 108 ? -5.969 -9.915 23.570 1.00 94.50 108 VAL A O 1
ATOM 881 N N . ASN A 1 109 ? -4.493 -9.077 24.987 1.00 93.56 109 ASN A N 1
ATOM 882 C CA . ASN A 1 109 ? -4.213 -10.389 25.558 1.00 93.56 109 ASN A CA 1
ATOM 883 C C . ASN A 1 109 ? -5.408 -10.927 26.369 1.00 93.56 109 ASN A C 1
ATOM 885 O O . ASN A 1 109 ? -5.651 -10.491 27.496 1.00 93.56 109 ASN A O 1
ATOM 889 N N . LYS A 1 110 ? -6.084 -11.962 25.849 1.00 93.00 110 LYS A N 1
ATOM 890 C CA . LYS A 1 110 ? -7.233 -12.633 26.492 1.00 93.00 110 LYS A CA 1
ATOM 891 C C . LYS A 1 110 ? -6.965 -13.125 27.921 1.00 93.00 110 LYS A C 1
ATOM 893 O O . LYS A 1 110 ? -7.894 -13.250 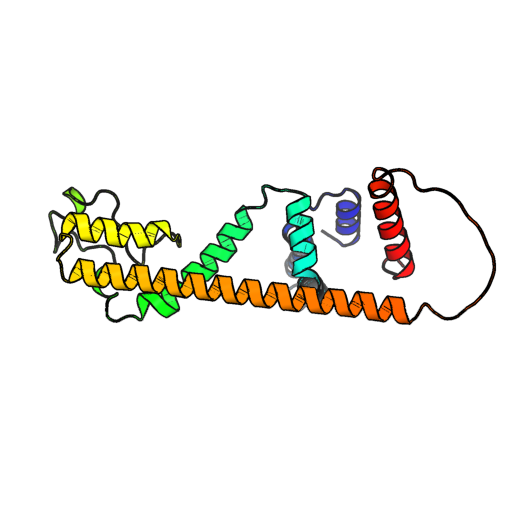28.714 1.00 93.00 110 LYS A O 1
ATOM 898 N N . LYS A 1 111 ? -5.715 -13.455 28.264 1.00 93.44 111 LYS A N 1
ATOM 899 C CA . LYS A 1 111 ? -5.368 -13.909 29.622 1.00 93.44 111 LYS A CA 1
ATOM 900 C C . LYS A 1 111 ? -5.391 -12.760 30.631 1.00 93.44 111 LYS A C 1
ATOM 902 O O . LYS A 1 111 ? -5.726 -12.996 31.788 1.00 93.44 111 LYS A O 1
ATOM 907 N N . LEU A 1 112 ? -5.034 -11.554 30.186 1.00 92.31 112 LEU A N 1
ATOM 908 C CA . LEU A 1 112 ? -5.009 -10.342 31.007 1.00 92.31 112 LEU A CA 1
ATOM 909 C C . LEU A 1 112 ? -6.386 -9.676 31.048 1.00 92.31 112 LEU A C 1
ATOM 911 O O . LEU A 1 112 ? -6.821 -9.244 32.110 1.00 92.31 112 LEU A O 1
ATOM 915 N N . VAL A 1 113 ? -7.089 -9.660 29.912 1.00 93.19 113 VAL A N 1
ATOM 916 C CA . VAL A 1 113 ? -8.409 -9.039 29.760 1.00 93.19 113 VAL A CA 1
ATOM 917 C C . VAL A 1 113 ? -9.416 -10.102 29.316 1.00 93.19 113 VAL A C 1
ATOM 919 O O . VAL A 1 113 ? -9.576 -10.391 28.129 1.00 93.19 113 VAL A O 1
ATOM 922 N N . LYS A 1 114 ? -10.043 -10.765 30.295 1.00 93.75 114 LYS A N 1
ATOM 923 C CA . LYS A 1 114 ? -10.812 -12.005 30.0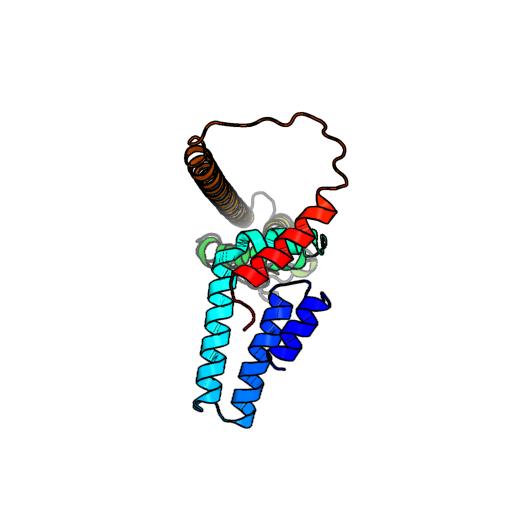75 1.00 93.75 114 LYS A CA 1
ATOM 924 C C . LYS A 1 114 ? -12.126 -11.803 29.316 1.00 93.75 114 LYS A C 1
ATOM 926 O O . LYS A 1 114 ? -12.532 -12.684 28.560 1.00 93.75 114 LYS A O 1
ATOM 931 N N . ASP A 1 115 ? -12.787 -10.674 29.531 1.00 95.62 115 ASP A N 1
ATOM 932 C CA . ASP A 1 115 ? -14.106 -10.333 28.994 1.00 95.62 115 ASP A CA 1
ATOM 933 C C . ASP A 1 115 ? -14.048 -9.584 27.654 1.00 95.62 115 ASP A C 1
ATOM 935 O O . ASP A 1 115 ? -15.056 -9.536 26.948 1.00 95.62 115 ASP A O 1
ATOM 939 N N . TYR A 1 116 ? -12.877 -9.079 27.251 1.00 96.00 116 TYR A N 1
ATOM 940 C CA . TYR A 1 116 ? -12.695 -8.278 26.034 1.00 96.00 116 TYR A CA 1
ATOM 941 C C . TYR A 1 116 ? -13.359 -8.893 24.798 1.00 96.00 116 TYR A C 1
ATOM 943 O O . TYR A 1 116 ? -14.235 -8.289 24.189 1.00 96.00 116 TYR A O 1
ATOM 951 N N . TYR A 1 117 ? -13.024 -10.143 24.474 1.00 95.81 117 TYR A N 1
ATOM 952 C CA . TYR A 1 117 ? -13.541 -10.839 23.286 1.00 95.81 117 TYR A CA 1
ATOM 953 C C . TYR A 1 117 ? -15.011 -11.268 23.398 1.00 95.81 117 TYR A C 1
ATOM 955 O O . TYR A 1 117 ? -15.608 -11.732 22.428 1.00 95.81 117 TYR A O 1
ATOM 963 N N . SER A 1 118 ? -15.606 -11.152 24.586 1.00 95.56 118 SER A N 1
ATOM 964 C CA . SER A 1 118 ? -17.044 -11.351 24.761 1.00 95.56 118 SER A CA 1
ATOM 965 C C . SER A 1 118 ? -17.831 -10.092 24.387 1.00 95.56 118 SER A C 1
ATOM 967 O O . SER A 1 118 ? -18.953 -10.211 23.894 1.00 95.56 118 SER A O 1
ATOM 969 N N . ILE A 1 119 ? -17.215 -8.916 24.528 1.00 95.56 119 ILE A N 1
ATOM 970 C CA . ILE A 1 119 ? -17.797 -7.605 24.228 1.00 95.56 119 ILE A CA 1
ATOM 971 C C . ILE A 1 119 ? -17.432 -7.180 22.799 1.00 95.56 119 ILE A C 1
ATOM 973 O O . ILE A 1 119 ? -18.314 -6.947 21.973 1.00 95.56 119 ILE A O 1
ATOM 977 N N . VAL A 1 120 ? -16.139 -7.156 22.473 1.00 96.25 120 VAL A N 1
ATOM 978 C CA . VAL A 1 120 ? -15.616 -6.756 21.163 1.00 96.25 120 VAL A CA 1
ATOM 979 C C . VAL A 1 120 ? -15.667 -7.934 20.191 1.00 96.25 120 VAL A C 1
ATOM 981 O O . VAL A 1 120 ? -14.939 -8.915 20.336 1.00 96.25 120 VAL A O 1
ATOM 984 N N . LYS A 1 121 ? -16.538 -7.834 19.180 1.00 93.88 121 LYS A N 1
ATOM 985 C CA . LYS A 1 121 ? -16.789 -8.914 18.204 1.00 93.88 121 LYS A CA 1
ATOM 986 C C . LYS A 1 121 ? -15.822 -8.929 17.024 1.00 93.88 121 LYS A C 1
ATOM 988 O O . LYS A 1 121 ? -15.571 -9.991 16.465 1.00 93.88 121 LYS A O 1
ATOM 993 N N . ARG A 1 122 ? -15.293 -7.765 16.649 1.00 92.06 122 ARG A N 1
ATOM 994 C CA . ARG A 1 122 ? -14.327 -7.594 15.556 1.00 92.06 122 ARG A CA 1
ATOM 995 C C . ARG A 1 122 ? -13.067 -6.923 16.104 1.00 92.06 122 ARG A C 1
ATOM 997 O O . ARG A 1 122 ? -12.923 -5.715 15.932 1.00 92.06 122 ARG A O 1
ATOM 1004 N N . PRO A 1 123 ? -12.217 -7.654 16.849 1.00 92.56 123 PRO A N 1
ATOM 1005 C CA . PRO A 1 123 ? -10.976 -7.097 17.379 1.00 92.56 123 PRO A CA 1
ATOM 1006 C C . PRO A 1 123 ? -10.086 -6.611 16.228 1.00 92.56 123 PRO A C 1
ATOM 1008 O O . PRO A 1 123 ? -10.070 -7.225 15.163 1.00 92.56 123 PRO A O 1
ATOM 1011 N N . MET A 1 124 ? -9.380 -5.505 16.448 1.00 94.69 124 MET A N 1
ATOM 1012 C CA . MET A 1 124 ? -8.481 -4.895 15.470 1.00 94.69 124 MET A CA 1
ATOM 1013 C C . MET A 1 124 ? -7.309 -4.240 16.198 1.00 94.69 124 MET A C 1
ATOM 1015 O O . MET A 1 124 ? -7.497 -3.705 17.294 1.00 94.69 124 MET A O 1
ATOM 1019 N N . ASP A 1 125 ? -6.128 -4.281 15.590 1.00 93.62 125 ASP A N 1
ATOM 1020 C CA . ASP A 1 125 ? -4.883 -3.714 16.109 1.00 93.62 125 ASP A CA 1
ATOM 1021 C C . ASP A 1 125 ? -3.921 -3.368 14.954 1.00 93.62 125 ASP A C 1
ATOM 1023 O O . ASP A 1 125 ? -4.149 -3.738 13.804 1.00 93.62 125 ASP A O 1
ATOM 1027 N N . LEU A 1 126 ? -2.846 -2.633 15.247 1.00 89.38 126 LEU A N 1
ATOM 1028 C CA . LEU A 1 126 ? -1.896 -2.132 14.245 1.00 89.38 126 LEU A CA 1
ATOM 1029 C C . LEU A 1 126 ? -0.950 -3.212 13.681 1.00 89.38 126 LEU A C 1
ATOM 1031 O O . LEU A 1 126 ? -0.227 -2.937 12.719 1.00 89.38 126 LEU A O 1
ATOM 1035 N N . GLU A 1 127 ? -0.897 -4.410 14.269 1.00 87.38 127 GLU A N 1
ATOM 1036 C CA . GLU A 1 127 ? -0.153 -5.561 13.736 1.00 87.38 127 GLU A CA 1
ATOM 1037 C C . GLU A 1 127 ? -1.026 -6.381 12.777 1.00 87.38 127 GLU A C 1
ATOM 1039 O O . GLU A 1 127 ? -0.523 -6.847 11.757 1.00 87.38 127 GLU A O 1
ATOM 1044 N N . THR A 1 128 ? -2.327 -6.508 13.059 1.00 83.81 128 THR A N 1
ATOM 1045 C CA . THR A 1 128 ? -3.274 -7.315 12.266 1.00 83.81 128 THR A CA 1
ATOM 1046 C C . THR A 1 128 ? -4.078 -6.536 11.229 1.00 83.81 128 THR A C 1
ATOM 1048 O O . THR A 1 128 ? -4.803 -7.147 10.439 1.00 83.81 128 THR A O 1
ATOM 1051 N N . ILE A 1 129 ? -3.952 -5.208 11.206 1.00 82.00 129 ILE A N 1
ATOM 1052 C CA . ILE A 1 129 ? -4.668 -4.345 10.271 1.00 82.00 129 ILE A CA 1
ATOM 1053 C C . ILE A 1 129 ? -4.512 -4.823 8.823 1.00 82.00 129 ILE A C 1
ATOM 1055 O O . ILE A 1 129 ? -3.401 -5.031 8.335 1.00 82.00 129 ILE A O 1
ATOM 1059 N N . SER A 1 130 ? -5.623 -4.934 8.089 1.00 64.44 130 SER A N 1
ATOM 1060 C CA . SER A 1 130 ? -5.618 -5.335 6.672 1.00 64.44 130 SER A CA 1
ATOM 1061 C C . SER A 1 130 ? -5.235 -4.175 5.747 1.00 64.44 130 SER A C 1
ATOM 1063 O O . SER A 1 130 ? -5.553 -4.190 4.560 1.00 64.44 130 SER A O 1
ATOM 1065 N N . LYS A 1 131 ? -4.540 -3.171 6.304 1.00 70.12 131 LYS A N 1
ATOM 1066 C CA . LYS A 1 131 ? -4.052 -1.960 5.637 1.00 70.12 131 LYS A CA 1
ATOM 1067 C C . LYS A 1 131 ? -5.182 -1.180 4.957 1.00 70.12 131 LYS A C 1
ATOM 1069 O O . LYS A 1 131 ? -5.039 -0.719 3.832 1.00 70.12 131 LYS A O 1
ATOM 1074 N N . ARG A 1 132 ? -6.318 -1.032 5.653 1.00 68.62 132 ARG A N 1
ATOM 1075 C CA . ARG A 1 132 ? -7.482 -0.239 5.221 1.00 68.62 132 ARG A CA 1
ATOM 1076 C C . ARG A 1 132 ? -7.804 0.846 6.245 1.00 68.62 132 ARG A C 1
ATOM 1078 O O . ARG A 1 132 ? -7.707 0.614 7.446 1.00 68.62 132 ARG A O 1
ATOM 1085 N N . VAL A 1 133 ? -8.269 2.009 5.784 1.00 70.44 133 VAL A N 1
ATOM 1086 C CA . VAL A 1 133 ? -8.671 3.126 6.669 1.00 70.44 133 VAL A CA 1
ATOM 1087 C C . VAL A 1 133 ? -9.772 2.703 7.649 1.00 70.44 133 VAL A C 1
ATOM 1089 O O . VAL A 1 133 ? -9.712 3.036 8.831 1.00 70.44 133 VAL A O 1
ATOM 1092 N N . ALA A 1 134 ? -10.732 1.901 7.178 1.00 74.88 134 ALA A N 1
ATOM 1093 C CA . ALA A 1 134 ? -11.837 1.391 7.990 1.00 74.88 134 ALA A CA 1
ATOM 1094 C C . ALA A 1 134 ? -11.367 0.587 9.217 1.00 74.88 134 ALA A C 1
ATOM 1096 O O . ALA A 1 134 ? -12.027 0.594 10.255 1.00 74.88 134 ALA A O 1
ATOM 1097 N N . ASP A 1 135 ? -10.212 -0.072 9.130 1.00 80.75 135 ASP A N 1
ATOM 1098 C CA . ASP A 1 135 ? -9.672 -0.851 10.239 1.00 80.75 135 ASP A CA 1
ATOM 1099 C C . ASP A 1 135 ? -9.119 0.061 11.350 1.00 80.75 135 ASP A C 1
ATOM 1101 O O . ASP A 1 135 ? -9.266 -0.242 12.533 1.00 80.75 135 ASP A O 1
ATOM 1105 N N . ILE A 1 136 ? -8.548 1.219 10.996 1.00 85.38 136 ILE A N 1
ATOM 1106 C CA . ILE A 1 136 ? -8.067 2.217 11.969 1.00 85.38 136 ILE A CA 1
ATOM 1107 C C . ILE A 1 136 ? -9.256 2.813 12.730 1.00 85.38 136 ILE A C 1
ATOM 1109 O O . ILE A 1 136 ? -9.217 2.957 13.952 1.00 85.38 136 ILE A O 1
ATOM 1113 N N . GLU A 1 137 ? -10.358 3.086 12.033 1.00 88.38 137 GLU A N 1
ATOM 1114 C CA . GLU A 1 137 ? -11.605 3.517 12.671 1.00 88.38 137 GLU A CA 1
ATOM 1115 C C . GLU A 1 137 ? -12.207 2.413 13.554 1.00 88.38 137 GLU A C 1
ATOM 1117 O O . GLU A 1 137 ? -12.748 2.699 14.626 1.00 88.38 137 GLU A O 1
ATOM 1122 N N . GLN A 1 138 ? -12.056 1.143 13.164 1.00 92.81 138 GLN A N 1
ATOM 1123 C CA . GLN A 1 138 ? -12.509 0.005 13.962 1.00 92.81 138 GLN A CA 1
ATOM 1124 C C . GLN A 1 138 ? -11.753 -0.107 15.297 1.00 92.81 138 GLN A C 1
ATOM 1126 O O . GLN A 1 138 ? -12.374 -0.473 16.299 1.00 92.81 138 GLN A O 1
ATOM 1131 N N . ILE A 1 139 ? -10.460 0.250 15.351 1.00 93.38 139 ILE A N 1
ATOM 1132 C CA . ILE A 1 139 ? -9.688 0.329 16.609 1.00 93.38 139 ILE A CA 1
ATOM 1133 C C . ILE A 1 139 ? -10.342 1.328 17.569 1.00 93.38 139 ILE A C 1
ATOM 1135 O O . ILE A 1 139 ? -10.605 0.987 18.725 1.00 93.38 139 ILE A O 1
ATOM 1139 N N . LEU A 1 140 ? -10.667 2.534 17.091 1.00 95.25 140 LEU A N 1
ATOM 1140 C CA . LEU A 1 140 ? -11.333 3.556 17.900 1.00 95.25 140 LEU A CA 1
ATOM 1141 C C . LEU A 1 140 ? -12.722 3.097 18.361 1.00 95.25 140 LEU A C 1
ATOM 1143 O O . LEU A 1 140 ? -13.035 3.191 19.546 1.00 95.25 140 LEU A O 1
ATOM 1147 N N . GLN A 1 141 ? -13.531 2.535 17.462 1.00 96.56 141 GLN A N 1
ATOM 1148 C CA . GLN A 1 141 ? -14.860 2.021 17.811 1.00 96.56 141 GLN A CA 1
ATOM 1149 C C . GLN A 1 141 ? -14.796 0.932 18.888 1.00 96.56 141 GLN A C 1
ATOM 1151 O O . GLN A 1 141 ? -15.579 0.954 19.836 1.00 96.56 141 GLN A O 1
ATOM 1156 N N . ASN A 1 142 ? -13.845 0.000 18.777 1.00 96.38 142 ASN A N 1
ATOM 1157 C CA . ASN A 1 142 ? -13.634 -1.043 19.780 1.00 96.38 142 ASN A CA 1
ATOM 1158 C C . ASN A 1 142 ? -13.183 -0.453 21.120 1.00 96.38 142 ASN A C 1
ATOM 1160 O O . ASN A 1 142 ? -13.612 -0.921 22.176 1.00 96.38 142 ASN A O 1
ATOM 1164 N N . CYS A 1 143 ? -12.333 0.576 21.076 1.00 96.12 143 CYS A N 1
ATOM 1165 C CA . CYS A 1 143 ? -11.855 1.267 22.263 1.00 96.12 143 CYS A CA 1
ATOM 1166 C C . CYS A 1 143 ? -13.003 1.974 22.997 1.00 96.12 143 CYS A C 1
ATOM 1168 O O . CYS A 1 143 ? -13.164 1.762 24.196 1.00 96.12 143 CYS A O 1
ATOM 1170 N N . ILE A 1 144 ? -13.854 2.710 22.273 1.00 96.88 144 ILE A N 1
ATOM 1171 C CA . ILE A 1 144 ? -15.057 3.356 22.819 1.00 96.88 144 ILE A CA 1
ATOM 1172 C C . ILE A 1 144 ? -16.016 2.312 23.395 1.00 96.88 144 ILE A C 1
ATOM 1174 O O . ILE A 1 144 ? -16.530 2.493 24.497 1.00 96.88 144 ILE A O 1
ATOM 1178 N N . LEU A 1 145 ? -16.253 1.218 22.665 1.00 96.81 145 LEU A N 1
ATOM 1179 C CA . LEU A 1 145 ? -17.186 0.168 23.071 1.00 96.81 145 LEU A CA 1
ATOM 1180 C C . LEU A 1 145 ? -16.770 -0.501 24.387 1.00 96.81 145 LEU A C 1
ATOM 1182 O O . LEU A 1 145 ? -17.626 -0.780 25.223 1.00 96.81 145 LEU A O 1
ATOM 1186 N N . TYR A 1 146 ? -15.478 -0.785 24.557 1.00 96.94 146 TYR A N 1
ATOM 1187 C CA . TYR A 1 146 ? -14.979 -1.504 25.728 1.00 96.94 146 TYR A CA 1
ATOM 1188 C C . TYR A 1 146 ? -14.611 -0.572 26.890 1.00 96.94 146 TYR A C 1
ATOM 1190 O O . TYR A 1 146 ? -14.954 -0.854 28.034 1.00 96.94 146 TYR A O 1
ATOM 1198 N N . ASN A 1 147 ? -13.929 0.542 26.612 1.00 95.50 147 ASN A N 1
ATOM 1199 C CA . ASN A 1 147 ? -13.388 1.431 27.643 1.00 95.50 147 ASN A CA 1
ATOM 1200 C C . ASN A 1 147 ? -14.283 2.643 27.944 1.00 95.50 147 ASN A C 1
ATOM 1202 O O . ASN A 1 147 ? -14.099 3.288 28.974 1.00 95.50 147 ASN A O 1
ATOM 1206 N N . GLY A 1 148 ? -15.235 2.966 27.063 1.00 95.94 148 GLY A N 1
ATOM 1207 C CA . GLY A 1 148 ? -16.052 4.177 27.143 1.00 95.94 148 GLY A CA 1
ATOM 1208 C C . GLY A 1 148 ? -15.398 5.393 26.481 1.00 95.94 148 GLY A C 1
ATOM 1209 O O . GLY A 1 148 ? -14.181 5.459 26.302 1.00 95.94 148 GLY A O 1
ATOM 1210 N N . LYS A 1 149 ? -16.222 6.378 26.109 1.00 94.81 149 LYS A N 1
ATOM 1211 C CA . LYS A 1 149 ? -15.787 7.578 25.371 1.00 94.81 149 LYS A CA 1
ATOM 1212 C C . LYS A 1 149 ? -14.782 8.448 26.144 1.00 94.81 149 LYS A C 1
ATOM 1214 O O . LYS A 1 149 ? -13.857 8.974 25.551 1.00 94.81 149 LYS A O 1
ATOM 1219 N N . ASP A 1 150 ? -14.924 8.529 27.466 1.00 94.25 150 ASP A N 1
ATOM 1220 C CA . ASP A 1 150 ? -14.116 9.410 28.323 1.00 94.25 150 ASP A CA 1
ATOM 1221 C C . ASP A 1 150 ? -12.843 8.707 28.845 1.00 94.25 150 ASP A C 1
ATOM 1223 O O . ASP A 1 150 ? -12.195 9.167 29.784 1.00 94.25 150 ASP A O 1
ATOM 1227 N N . SER A 1 151 ? -12.501 7.542 28.284 1.00 96.00 151 SER A N 1
ATOM 1228 C CA . SER A 1 151 ? -11.335 6.770 28.707 1.00 96.00 151 SER A CA 1
ATOM 1229 C C . SER A 1 151 ? -10.030 7.370 28.173 1.00 96.00 151 SER A C 1
ATOM 1231 O O . SER A 1 151 ? -9.964 7.699 26.986 1.00 96.00 151 SER A O 1
ATOM 1233 N N . PRO A 1 152 ? -8.936 7.363 28.961 1.00 95.00 152 PRO A N 1
ATOM 1234 C CA . PRO A 1 152 ? -7.603 7.712 28.465 1.00 95.00 152 PRO A CA 1
ATOM 1235 C C . PRO A 1 152 ? -7.140 6.847 27.281 1.00 95.00 152 PRO A C 1
ATOM 1237 O O . PRO A 1 152 ? -6.321 7.277 26.472 1.00 95.00 152 PRO A O 1
ATOM 1240 N N . PHE A 1 153 ? -7.640 5.610 27.162 1.00 93.56 153 PHE A N 1
ATOM 1241 C CA . PHE A 1 153 ? -7.360 4.769 25.995 1.00 93.56 153 PHE A CA 1
ATOM 1242 C C . PHE A 1 153 ? -8.116 5.256 24.760 1.00 93.56 153 PHE A C 1
ATOM 1244 O O . PHE A 1 153 ? -7.572 5.237 23.659 1.00 93.56 153 PHE A O 1
ATOM 1251 N N . THR A 1 154 ? -9.351 5.718 24.932 1.00 95.56 154 THR A N 1
ATOM 1252 C CA . THR A 1 154 ? -10.146 6.266 23.833 1.00 95.56 154 THR A CA 1
ATOM 1253 C C . THR A 1 154 ? -9.521 7.549 23.307 1.00 95.56 154 THR A C 1
ATOM 1255 O O . THR A 1 154 ? -9.318 7.648 22.104 1.00 95.56 154 THR A O 1
ATOM 1258 N N . GLU A 1 155 ? -9.089 8.454 24.186 1.00 95.38 155 GLU A N 1
ATOM 1259 C CA . GLU A 1 155 ? -8.369 9.673 23.792 1.00 95.38 155 GLU A CA 1
ATOM 1260 C C . GLU A 1 155 ? -7.121 9.347 22.947 1.00 95.38 155 GLU A C 1
ATOM 1262 O O . GLU A 1 155 ? -6.911 9.915 21.875 1.00 95.38 155 GLU A O 1
ATOM 1267 N N . LYS A 1 156 ? -6.324 8.350 23.359 1.00 94.75 156 LYS A N 1
ATOM 1268 C CA . LYS A 1 156 ? -5.169 7.874 22.573 1.00 94.75 156 LYS A CA 1
ATOM 1269 C C . LYS A 1 156 ? -5.572 7.323 21.199 1.00 94.75 156 LYS A C 1
ATOM 1271 O O . LYS A 1 156 ? -4.885 7.583 20.212 1.00 94.75 156 LYS A O 1
ATOM 1276 N N . ALA A 1 157 ? -6.672 6.573 21.118 1.00 94.12 157 ALA A N 1
ATOM 1277 C CA . ALA A 1 157 ? -7.187 6.051 19.852 1.00 94.12 157 ALA A CA 1
ATOM 1278 C C . ALA A 1 157 ? -7.708 7.170 18.928 1.00 94.12 157 ALA A C 1
ATOM 1280 O O . ALA A 1 157 ? -7.502 7.109 17.717 1.00 94.12 157 ALA A O 1
ATOM 1281 N N . GLU A 1 158 ? -8.332 8.212 19.479 1.00 95.50 158 GLU A N 1
ATOM 1282 C CA . GLU A 1 158 ? -8.777 9.387 18.719 1.00 95.50 158 GLU A CA 1
ATOM 1283 C C . GLU A 1 158 ? -7.591 10.148 18.125 1.00 95.50 158 GLU A C 1
ATOM 1285 O O . GLU A 1 158 ? -7.610 10.505 16.944 1.00 95.50 158 GLU A O 1
ATOM 1290 N N . VAL A 1 159 ? -6.527 10.334 18.914 1.00 95.19 159 VAL A N 1
ATOM 1291 C CA . VAL A 1 159 ? -5.276 10.948 18.449 1.00 95.19 159 VAL A CA 1
ATOM 1292 C C . VAL A 1 159 ? -4.672 10.152 17.288 1.00 95.19 159 VAL A C 1
ATOM 1294 O O . VAL A 1 159 ? -4.240 10.754 16.304 1.00 95.19 159 VAL A O 1
ATOM 1297 N N . LEU A 1 160 ? -4.703 8.816 17.340 1.00 91.44 160 LEU A N 1
ATOM 1298 C CA . LEU A 1 160 ? -4.236 7.967 16.238 1.00 91.44 160 LEU A CA 1
ATOM 1299 C C . LEU A 1 160 ? -5.058 8.122 14.963 1.00 91.44 160 LEU A C 1
ATOM 1301 O O . LEU A 1 160 ? -4.490 8.301 13.886 1.00 91.44 160 LEU A O 1
ATOM 1305 N N . VAL A 1 161 ? -6.388 8.062 15.071 1.00 91.25 161 VAL A N 1
ATOM 1306 C CA . VAL A 1 161 ? -7.280 8.232 13.914 1.00 91.25 161 VAL A CA 1
ATOM 1307 C C . VAL A 1 161 ? -7.072 9.609 13.290 1.00 91.25 161 VAL A C 1
ATOM 1309 O O . VAL A 1 161 ? -6.970 9.723 12.069 1.00 91.25 161 VAL A O 1
ATOM 1312 N N . LYS A 1 162 ? -6.956 10.653 14.117 1.00 92.06 162 LYS A N 1
ATOM 1313 C CA . LYS A 1 162 ? -6.708 12.019 13.652 1.00 92.06 162 LYS A CA 1
ATOM 1314 C C . LYS A 1 162 ? -5.365 12.140 12.936 1.00 92.06 162 LYS A C 1
ATOM 1316 O O . LYS A 1 162 ? -5.312 12.744 11.870 1.00 92.06 162 LYS A O 1
ATOM 1321 N N . ALA A 1 163 ? -4.305 11.550 13.490 1.00 89.19 163 ALA A N 1
ATOM 1322 C CA . ALA A 1 163 ? -2.990 11.535 12.858 1.00 89.19 163 ALA A CA 1
ATOM 1323 C C . ALA A 1 163 ? -3.017 10.805 11.509 1.00 89.19 163 ALA A C 1
ATOM 1325 O O . ALA A 1 163 ? -2.450 11.304 10.545 1.00 89.19 163 ALA A O 1
ATOM 1326 N N . CYS A 1 164 ? -3.716 9.671 11.419 1.00 85.69 164 CYS A N 1
ATOM 1327 C CA . CYS A 1 164 ? -3.857 8.946 10.160 1.00 85.69 164 CYS A CA 1
ATOM 1328 C C . CYS A 1 164 ? -4.570 9.777 9.090 1.00 85.69 164 CYS A C 1
ATOM 1330 O O . CYS A 1 164 ? -4.095 9.831 7.960 1.00 85.69 164 CYS A O 1
ATOM 1332 N N . LYS A 1 165 ? -5.699 10.411 9.433 1.00 83.56 165 LYS A N 1
ATOM 1333 C CA . LYS A 1 165 ? -6.467 11.237 8.488 1.00 83.56 165 LYS A CA 1
ATOM 1334 C C . LYS A 1 165 ? -5.640 12.419 7.993 1.00 83.56 165 LYS A C 1
ATOM 1336 O O . LYS A 1 165 ? -5.496 12.578 6.792 1.00 83.56 165 LYS A O 1
ATOM 1341 N N . ALA A 1 166 ? -4.991 13.140 8.908 1.00 84.06 166 ALA A N 1
ATOM 1342 C CA . ALA A 1 166 ? -4.129 14.264 8.552 1.00 84.06 166 ALA A CA 1
ATOM 1343 C C . ALA A 1 166 ? -2.999 13.861 7.588 1.00 84.06 166 ALA A C 1
ATOM 1345 O O . ALA A 1 166 ? -2.757 14.549 6.607 1.00 84.06 166 ALA A O 1
ATOM 1346 N N . THR A 1 167 ? -2.333 12.726 7.826 1.00 78.25 167 THR A N 1
ATOM 1347 C CA . THR A 1 167 ? -1.273 12.258 6.923 1.00 78.25 167 THR A CA 1
ATOM 1348 C C . THR A 1 167 ? -1.819 11.821 5.559 1.00 78.25 167 THR A C 1
ATOM 1350 O O . THR A 1 167 ? -1.150 12.021 4.554 1.00 78.25 167 THR A O 1
ATOM 1353 N N . LEU A 1 168 ? -3.025 11.249 5.492 1.00 71.38 168 LEU A N 1
ATOM 1354 C CA . LEU A 1 168 ? -3.664 10.922 4.211 1.00 71.38 168 LEU A CA 1
ATOM 1355 C C . LEU A 1 168 ? -4.058 12.178 3.424 1.00 71.38 168 LEU A C 1
ATOM 1357 O O . LEU A 1 168 ? -3.845 12.211 2.216 1.00 71.38 168 LEU A O 1
ATOM 1361 N N . ASP A 1 169 ? -4.554 13.211 4.105 1.00 76.00 169 ASP A N 1
ATOM 1362 C CA . ASP A 1 169 ? -4.888 14.497 3.485 1.00 76.00 169 ASP A CA 1
ATOM 1363 C C . ASP A 1 169 ? -3.627 15.190 2.920 1.00 76.00 169 ASP A C 1
ATOM 1365 O O . ASP A 1 169 ? -3.658 15.741 1.822 1.00 76.00 169 ASP A O 1
ATOM 1369 N N . GLU A 1 170 ? -2.483 15.100 3.614 1.00 73.81 170 GLU A N 1
ATOM 1370 C CA . GLU A 1 170 ? -1.186 15.586 3.104 1.00 73.81 170 GLU A CA 1
ATOM 1371 C C . GLU A 1 170 ? -0.763 14.866 1.809 1.00 73.81 170 GLU A C 1
ATOM 1373 O O . GLU A 1 170 ? -0.248 15.494 0.879 1.00 73.81 170 GLU A O 1
ATOM 1378 N N . TYR A 1 171 ? -0.990 13.549 1.718 1.00 65.19 171 TYR A N 1
ATOM 1379 C CA . TYR A 1 171 ? -0.718 12.795 0.490 1.00 65.19 171 TYR A CA 1
ATOM 1380 C C . TYR A 1 171 ? -1.616 13.242 -0.671 1.00 65.19 171 TYR A C 1
ATOM 1382 O O . TYR A 1 171 ? -1.119 13.373 -1.790 1.00 65.19 171 TYR A O 1
ATOM 1390 N N . ASP A 1 172 ? -2.897 13.510 -0.416 1.00 60.81 172 ASP A N 1
ATOM 1391 C CA . ASP A 1 172 ? -3.850 13.988 -1.427 1.00 60.81 172 ASP A CA 1
ATOM 1392 C C . ASP A 1 172 ? -3.454 15.369 -1.981 1.00 60.81 172 ASP A C 1
ATOM 1394 O O . ASP A 1 172 ? -3.441 15.602 -3.196 1.00 60.81 172 ASP A O 1
ATOM 1398 N N . GLU A 1 173 ? -3.006 16.270 -1.102 1.00 62.22 173 GLU A N 1
ATOM 1399 C CA . GLU A 1 173 ? -2.510 17.584 -1.508 1.00 62.22 173 GLU A CA 1
ATOM 1400 C C . GLU A 1 173 ? -1.236 17.469 -2.364 1.00 62.22 173 GLU A C 1
ATOM 1402 O O . GLU A 1 173 ? -1.112 18.120 -3.406 1.00 62.22 173 GLU A O 1
ATOM 1407 N N . HIS A 1 174 ? -0.295 16.605 -1.973 1.00 56.91 174 HIS A N 1
ATOM 1408 C CA . HIS A 1 174 ? 0.939 16.377 -2.728 1.00 56.91 174 HIS A CA 1
ATOM 1409 C C . HIS A 1 174 ? 0.676 15.795 -4.124 1.00 56.91 174 HIS A C 1
ATOM 1411 O O . HIS A 1 174 ? 1.328 16.208 -5.090 1.00 56.91 174 HIS A O 1
ATOM 1417 N N . LEU A 1 175 ? -0.281 14.870 -4.243 1.00 50.78 175 LEU A N 1
ATOM 1418 C CA . LEU A 1 175 ? -0.703 14.306 -5.526 1.00 50.78 175 LEU A CA 1
ATOM 1419 C C . LEU A 1 175 ? -1.323 15.386 -6.415 1.00 50.78 175 LEU A C 1
ATOM 1421 O O . LEU A 1 175 ? -0.871 15.583 -7.542 1.00 50.78 175 LEU A O 1
ATOM 1425 N N . THR A 1 176 ? -2.246 16.178 -5.869 1.00 49.72 176 THR A N 1
ATOM 1426 C CA . THR A 1 176 ? -2.879 17.300 -6.578 1.00 49.72 176 THR A CA 1
ATOM 1427 C C . THR A 1 176 ? -1.842 18.311 -7.088 1.00 49.72 176 THR A C 1
ATOM 1429 O O . THR A 1 176 ? -1.914 18.807 -8.216 1.00 49.72 176 THR A O 1
ATOM 1432 N N . GLN A 1 177 ? -0.825 18.634 -6.285 1.00 48.16 177 GLN A N 1
ATOM 1433 C CA . GLN A 1 177 ? 0.251 19.541 -6.696 1.00 48.16 177 GLN A CA 1
ATOM 1434 C C . GLN A 1 177 ? 1.123 18.956 -7.817 1.00 48.16 177 GLN A C 1
ATOM 1436 O O . GLN A 1 177 ? 1.559 19.692 -8.709 1.00 48.16 177 GLN A O 1
ATOM 1441 N N . LEU A 1 178 ? 1.403 17.651 -7.777 1.00 41.22 178 LEU A N 1
ATOM 1442 C CA . LEU A 1 178 ? 2.168 16.960 -8.811 1.00 41.22 178 LEU A CA 1
ATOM 1443 C C . LEU A 1 178 ? 1.399 16.919 -10.139 1.00 41.22 178 LEU A C 1
ATOM 1445 O O . LEU A 1 178 ? 1.968 17.248 -11.181 1.00 41.22 178 LEU A O 1
ATOM 1449 N N . GLU A 1 179 ? 0.105 16.607 -10.089 1.00 43.22 179 GLU A N 1
ATOM 1450 C CA . GLU A 1 179 ? -0.791 16.609 -11.248 1.00 43.22 179 GLU A CA 1
ATOM 1451 C C . GLU A 1 179 ? -0.827 17.978 -11.933 1.00 43.22 179 GLU A C 1
ATOM 1453 O O . GLU A 1 179 ? -0.647 18.075 -13.149 1.00 43.22 179 GLU A O 1
ATOM 1458 N N . ASN A 1 180 ? -0.958 19.052 -11.150 1.00 47.97 180 ASN A N 1
ATOM 1459 C CA . ASN A 1 180 ? -0.941 20.418 -11.672 1.00 47.97 180 ASN A CA 1
ATOM 1460 C C . ASN A 1 180 ? 0.398 20.776 -12.343 1.00 47.97 180 ASN A C 1
ATOM 1462 O O . ASN A 1 180 ? 0.417 21.412 -13.397 1.00 47.97 180 ASN A O 1
ATOM 1466 N N . LYS A 1 181 ? 1.536 20.349 -11.775 1.00 44.88 181 LYS A N 1
ATOM 1467 C CA . LYS A 1 181 ? 2.863 20.580 -12.377 1.00 44.88 181 LYS A CA 1
ATOM 1468 C C . LYS A 1 181 ? 3.037 19.833 -13.699 1.00 44.88 181 LYS A C 1
ATOM 1470 O O . LYS A 1 181 ? 3.610 20.396 -14.631 1.00 44.88 181 LYS A O 1
ATOM 1475 N N . LEU A 1 182 ? 2.547 18.596 -13.780 1.00 43.97 182 LEU A N 1
ATOM 1476 C CA . LEU A 1 182 ? 2.567 17.798 -15.007 1.00 43.97 182 LEU A CA 1
ATOM 1477 C C . LEU A 1 182 ? 1.694 18.427 -16.096 1.00 43.97 182 LEU A C 1
ATOM 1479 O O . LEU A 1 182 ? 2.121 18.512 -17.247 1.00 43.97 182 LEU A O 1
ATOM 1483 N N . LEU A 1 183 ? 0.515 18.931 -15.728 1.00 50.88 183 LEU A N 1
ATOM 1484 C CA . LEU A 1 183 ? -0.407 19.587 -16.654 1.00 50.88 183 LEU A CA 1
ATOM 1485 C C . LEU A 1 183 ? 0.197 20.884 -17.222 1.00 50.88 183 LEU A C 1
ATOM 1487 O O . LEU A 1 183 ? 0.254 21.055 -18.437 1.00 50.88 183 LEU A O 1
ATOM 1491 N N . LEU A 1 184 ? 0.788 21.726 -16.368 1.00 58.72 184 LEU A N 1
ATOM 1492 C CA . LEU A 1 184 ? 1.500 22.944 -16.786 1.00 58.72 184 LEU A CA 1
ATOM 1493 C C . LEU A 1 184 ? 2.753 22.673 -17.636 1.00 58.72 184 LEU A C 1
ATOM 1495 O O . LEU A 1 184 ? 3.191 23.537 -18.396 1.00 58.72 184 LEU A O 1
ATOM 1499 N N . ALA A 1 185 ? 3.406 21.523 -17.461 1.00 51.69 185 ALA A N 1
ATOM 1500 C CA . ALA A 1 185 ? 4.533 21.122 -18.302 1.00 51.69 185 ALA A CA 1
ATOM 1501 C C . ALA A 1 185 ? 4.058 20.654 -19.687 1.00 51.69 185 ALA A C 1
ATOM 1503 O O . ALA A 1 185 ? 4.688 20.989 -20.688 1.00 51.69 185 ALA A O 1
ATOM 1504 N N . GLN A 1 186 ? 2.930 19.937 -19.747 1.00 52.66 186 GLN A N 1
ATOM 1505 C CA . GLN A 1 186 ? 2.298 19.523 -21.002 1.00 52.66 186 GLN A CA 1
ATOM 1506 C C . GLN A 1 186 ? 1.789 20.725 -21.806 1.00 52.66 186 GLN A C 1
ATOM 1508 O O . GLN A 1 186 ? 2.055 20.798 -23.002 1.00 52.66 186 GLN A O 1
ATOM 1513 N N . GLU A 1 187 ? 1.132 21.695 -21.164 1.00 60.53 187 GLU A N 1
ATOM 1514 C CA . GLU A 1 187 ? 0.663 22.920 -21.831 1.00 60.53 187 GLU A CA 1
ATOM 1515 C C . GLU A 1 187 ? 1.810 23.747 -22.421 1.00 60.53 187 GLU A C 1
ATOM 1517 O O . GLU A 1 187 ? 1.701 24.227 -23.547 1.00 60.53 187 GLU A O 1
ATOM 1522 N N . ARG A 1 188 ? 2.935 23.868 -21.703 1.00 61.06 188 ARG A N 1
ATOM 1523 C CA . ARG A 1 188 ? 4.128 24.561 -22.215 1.00 61.06 188 ARG A CA 1
ATOM 1524 C C . ARG A 1 188 ? 4.728 23.865 -23.433 1.00 61.06 188 ARG A C 1
ATOM 1526 O O . ARG A 1 188 ? 5.037 24.531 -24.411 1.00 61.06 188 ARG A O 1
ATOM 1533 N N . ALA A 1 189 ? 4.824 22.537 -23.403 1.00 58.12 189 ALA A N 1
ATOM 1534 C CA . ALA A 1 189 ? 5.324 21.767 -24.540 1.00 58.12 189 ALA A CA 1
ATOM 1535 C C . ALA A 1 189 ? 4.429 21.899 -25.789 1.00 58.12 189 ALA A C 1
ATOM 1537 O O . ALA A 1 189 ? 4.936 21.902 -26.903 1.00 58.12 189 ALA A O 1
ATOM 1538 N N . LEU A 1 190 ? 3.110 22.040 -25.608 1.00 57.94 190 LEU A N 1
ATOM 1539 C CA . LEU A 1 190 ? 2.153 22.274 -26.697 1.00 57.94 190 LEU A CA 1
ATOM 1540 C C . LEU A 1 190 ? 2.217 23.704 -27.261 1.00 57.94 190 LEU A C 1
ATOM 1542 O O . LEU A 1 190 ? 1.989 23.892 -28.451 1.00 57.94 190 LEU A O 1
ATOM 1546 N N . GLN A 1 191 ? 2.525 24.708 -26.434 1.00 57.88 191 GLN A N 1
ATOM 1547 C CA . GLN A 1 191 ? 2.657 26.104 -26.878 1.00 57.88 191 GLN A CA 1
ATOM 1548 C C . GLN A 1 191 ? 3.974 26.384 -27.616 1.00 57.88 191 GLN A C 1
ATOM 1550 O O . GLN A 1 191 ? 3.985 27.191 -28.547 1.00 57.88 191 GLN A O 1
ATOM 1555 N N . ASP A 1 192 ? 5.063 25.711 -27.236 1.00 52.41 192 ASP A N 1
ATOM 1556 C CA . ASP A 1 192 ? 6.359 25.836 -27.918 1.00 52.41 192 ASP A CA 1
ATOM 1557 C C . ASP A 1 192 ? 6.322 25.238 -29.345 1.00 52.41 192 ASP A C 1
ATOM 1559 O O . ASP A 1 192 ? 6.990 25.742 -30.254 1.00 52.41 192 ASP A O 1
ATOM 1563 N N . ASP A 1 193 ? 5.487 24.220 -29.581 1.00 46.66 193 ASP A N 1
ATOM 1564 C CA . ASP A 1 193 ? 5.269 23.635 -30.914 1.00 46.66 193 ASP A CA 1
ATOM 1565 C C . ASP A 1 193 ? 4.463 24.574 -31.840 1.00 46.66 193 ASP A C 1
ATOM 1567 O O . ASP A 1 193 ? 4.762 24.687 -33.031 1.00 46.66 193 ASP A O 1
ATOM 1571 N N . ASP A 1 194 ? 3.497 25.321 -31.289 1.00 45.84 194 ASP A N 1
ATOM 1572 C CA . ASP A 1 194 ? 2.631 26.252 -32.036 1.00 45.84 194 ASP A CA 1
ATOM 1573 C C . ASP A 1 194 ? 3.379 27.539 -32.462 1.00 45.84 194 ASP A C 1
ATOM 1575 O O . ASP A 1 194 ? 3.127 28.098 -33.531 1.00 45.84 194 ASP A O 1
ATOM 1579 N N . GLN A 1 195 ? 4.372 27.994 -31.682 1.00 43.69 195 GLN A N 1
ATOM 1580 C CA . GLN A 1 195 ? 5.233 29.131 -32.060 1.00 43.69 195 GLN A CA 1
ATOM 1581 C C . GLN A 1 195 ? 6.225 28.806 -33.185 1.00 43.69 195 GLN A C 1
ATOM 1583 O O . GLN A 1 195 ? 6.712 29.720 -33.853 1.00 43.69 195 GLN A O 1
ATOM 1588 N N . THR A 1 196 ? 6.498 27.525 -33.438 1.00 46.69 196 THR A N 1
ATOM 1589 C CA . THR A 1 196 ? 7.451 27.088 -34.470 1.00 46.69 196 THR A CA 1
ATOM 1590 C C . THR A 1 196 ? 6.803 26.994 -35.868 1.00 46.69 196 THR A C 1
ATOM 1592 O O . THR A 1 196 ? 7.510 26.908 -36.870 1.00 46.69 196 THR A O 1
ATOM 1595 N N . TRP A 1 197 ? 5.467 27.089 -35.966 1.00 47.22 197 TRP A N 1
ATOM 1596 C CA . TRP A 1 197 ? 4.684 26.946 -37.208 1.00 47.22 197 TRP A CA 1
ATOM 1597 C C . TRP A 1 197 ? 4.138 28.257 -37.809 1.00 47.22 197 TRP A C 1
ATOM 1599 O O . TRP A 1 197 ? 3.407 28.225 -38.797 1.00 47.22 197 TRP A O 1
ATOM 1609 N N . MET A 1 198 ? 4.516 29.424 -37.279 1.00 35.78 198 MET A N 1
ATOM 1610 C CA . MET A 1 198 ? 4.175 30.731 -37.865 1.00 35.78 198 MET A CA 1
ATOM 1611 C C . MET A 1 198 ? 5.335 31.251 -38.723 1.00 35.78 198 MET A C 1
ATOM 1613 O O . MET A 1 198 ? 6.004 32.227 -38.386 1.00 35.78 198 MET A O 1
ATOM 1617 N N . GLY A 1 199 ? 5.597 30.567 -39.835 1.00 42.94 199 GLY A N 1
ATOM 1618 C CA . GLY A 1 199 ? 6.617 30.963 -40.802 1.00 42.94 199 GLY A CA 1
ATOM 1619 C C . GLY A 1 199 ? 6.397 30.317 -42.163 1.00 42.94 199 GLY A C 1
ATOM 1620 O O . GLY A 1 199 ? 6.984 29.279 -42.447 1.00 42.94 199 GLY A O 1
ATOM 1621 N N . GLY A 1 200 ? 5.579 30.949 -43.006 1.00 36.31 200 GLY A N 1
ATOM 1622 C CA . GLY A 1 200 ? 5.449 30.590 -44.418 1.00 36.31 200 GLY A CA 1
ATOM 1623 C C . GLY A 1 200 ? 4.074 30.918 -44.982 1.00 36.31 200 GLY A C 1
ATOM 1624 O O . GLY A 1 200 ? 3.134 30.155 -44.788 1.00 36.31 200 GLY A O 1
ATOM 1625 N N . ASP A 1 201 ? 3.986 32.056 -45.667 1.00 40.94 201 ASP A N 1
ATOM 1626 C CA . ASP A 1 201 ? 2.856 32.422 -46.513 1.00 40.94 201 ASP A CA 1
ATOM 1627 C C . ASP A 1 201 ? 2.631 31.397 -47.644 1.00 40.94 201 ASP A C 1
ATOM 1629 O O . ASP A 1 201 ? 3.581 30.855 -48.212 1.00 40.94 201 ASP A O 1
ATOM 1633 N N . ASP A 1 202 ? 1.343 31.244 -47.965 1.00 38.25 202 ASP A N 1
ATOM 1634 C CA . ASP A 1 202 ? 0.731 31.070 -49.289 1.00 38.25 202 ASP A CA 1
ATOM 1635 C C . ASP A 1 202 ? -0.067 29.779 -49.597 1.00 38.25 202 ASP A C 1
ATOM 1637 O O . ASP A 1 202 ? 0.393 28.645 -49.500 1.00 38.25 202 ASP A O 1
ATOM 1641 N N . GLU A 1 203 ? -1.291 30.058 -50.076 1.00 36.94 203 GLU A N 1
ATOM 1642 C CA . GLU A 1 203 ? -2.240 29.240 -50.854 1.00 36.94 203 GLU A CA 1
ATOM 1643 C C . GLU A 1 203 ? -3.263 28.320 -50.139 1.00 36.94 203 GLU A C 1
ATOM 1645 O O . GLU A 1 203 ? -3.156 27.104 -50.056 1.00 36.94 203 GLU A O 1
ATOM 1650 N N . ASN A 1 204 ? -4.367 28.960 -49.732 1.00 38.19 204 ASN A N 1
ATOM 1651 C CA . ASN A 1 204 ? -5.766 28.657 -50.092 1.00 38.19 204 ASN A CA 1
ATOM 1652 C C . ASN A 1 204 ? -6.227 27.178 -50.224 1.00 38.19 204 ASN A C 1
ATOM 1654 O O . ASN A 1 204 ? -6.058 26.567 -51.274 1.00 38.19 204 ASN A O 1
ATOM 1658 N N . TYR A 1 205 ? -7.037 26.696 -49.268 1.00 33.41 205 TYR A N 1
ATOM 1659 C CA . TYR A 1 205 ? -8.316 26.025 -49.573 1.00 33.41 205 TYR A CA 1
ATOM 1660 C C . TYR A 1 205 ? -9.266 26.076 -48.365 1.00 33.41 205 TYR A C 1
ATOM 1662 O O . TYR A 1 205 ? -8.914 25.725 -47.242 1.00 33.41 205 TYR A O 1
ATOM 1670 N N . THR A 1 206 ? -10.496 26.521 -48.612 1.00 40.56 206 THR A N 1
ATOM 1671 C CA . THR A 1 206 ? -11.597 26.546 -47.639 1.00 40.56 206 THR A CA 1
ATOM 1672 C C . THR A 1 206 ? -12.403 25.242 -47.746 1.00 40.56 206 THR A C 1
ATOM 1674 O O . THR A 1 206 ? -12.613 24.765 -48.860 1.00 40.56 206 THR A O 1
ATOM 1677 N N . ILE A 1 207 ? -12.939 24.754 -46.614 1.00 35.12 207 ILE A N 1
ATOM 1678 C CA . ILE A 1 207 ? -14.315 24.233 -46.388 1.00 35.12 207 ILE A CA 1
ATOM 1679 C C . ILE A 1 207 ? -14.380 22.928 -45.552 1.00 35.12 207 ILE A C 1
ATOM 1681 O O . ILE A 1 207 ? -13.863 21.885 -45.936 1.00 35.12 207 ILE A O 1
ATOM 1685 N N . ALA A 1 208 ? -15.196 23.042 -44.491 1.00 31.80 208 ALA A N 1
ATOM 1686 C CA . ALA A 1 208 ? -16.012 22.046 -43.778 1.00 31.80 208 ALA A CA 1
ATOM 1687 C C . ALA A 1 208 ? -15.384 21.169 -42.679 1.00 31.80 208 ALA A C 1
ATOM 1689 O O . ALA A 1 208 ? -14.773 20.135 -42.933 1.00 31.80 208 ALA A O 1
ATOM 1690 N N . GLU A 1 209 ? -15.750 21.492 -41.430 1.00 48.47 209 GLU A N 1
ATOM 1691 C CA . GLU A 1 209 ? -16.108 20.450 -40.459 1.00 48.47 209 GLU A CA 1
ATOM 1692 C C . GLU A 1 209 ? -17.284 19.622 -41.009 1.00 48.47 209 GLU A C 1
ATOM 1694 O O . GLU A 1 209 ? -18.236 20.193 -41.555 1.00 48.47 209 GLU A O 1
ATOM 1699 N N . PRO A 1 210 ? -17.240 18.285 -40.861 1.00 41.94 210 PRO A N 1
ATOM 1700 C CA . PRO A 1 210 ? -18.161 17.697 -39.889 1.00 41.94 210 PRO A CA 1
ATOM 1701 C C . PRO A 1 210 ? -17.622 16.480 -39.100 1.00 41.94 210 PRO A C 1
ATOM 1703 O O . PRO A 1 210 ? -16.829 15.666 -39.569 1.00 41.94 210 PRO A O 1
ATOM 1706 N N . ASP A 1 211 ? -18.188 16.348 -37.899 1.00 35.72 211 ASP A N 1
ATOM 1707 C CA . ASP A 1 211 ? -18.427 15.139 -37.101 1.00 35.72 211 ASP A CA 1
ATOM 1708 C C . ASP A 1 211 ? -17.297 14.455 -36.297 1.00 35.72 211 ASP A C 1
ATOM 1710 O O . ASP A 1 211 ? -16.433 13.715 -36.776 1.00 35.72 211 ASP A O 1
ATOM 1714 N N . ARG A 1 212 ? -17.469 14.564 -34.966 1.00 42.25 212 ARG A N 1
ATOM 1715 C CA . ARG A 1 212 ? -16.759 13.918 -33.838 1.00 42.25 212 ARG A CA 1
ATOM 1716 C C . ARG A 1 212 ? -16.589 12.389 -33.915 1.00 42.25 212 ARG A C 1
ATOM 1718 O O . ARG A 1 212 ? -15.922 11.821 -33.055 1.00 42.25 212 ARG A O 1
ATOM 1725 N N . ILE A 1 213 ? -17.139 11.713 -34.920 1.00 36.22 213 ILE A N 1
ATOM 1726 C CA . ILE A 1 213 ? -17.070 10.251 -35.082 1.00 36.22 213 ILE A CA 1
ATOM 1727 C C . ILE A 1 213 ? -15.855 9.827 -35.938 1.00 36.22 213 ILE A C 1
ATOM 1729 O O . ILE A 1 213 ? -15.392 8.690 -35.842 1.00 36.22 213 ILE A O 1
ATOM 1733 N N . VAL A 1 214 ? -15.237 10.749 -36.689 1.00 35.38 214 VAL A N 1
ATOM 1734 C CA . VAL A 1 214 ? -14.035 10.464 -37.504 1.00 35.38 214 VAL A CA 1
ATOM 1735 C C . VAL A 1 214 ? -12.732 10.486 -36.678 1.00 35.38 214 VAL A C 1
ATOM 1737 O O . VAL A 1 214 ? -11.770 9.795 -37.023 1.00 35.38 214 VAL A O 1
ATOM 1740 N N . ARG A 1 215 ? -12.704 11.158 -35.513 1.00 34.31 215 ARG A N 1
ATOM 1741 C CA . ARG A 1 215 ? -11.506 11.233 -34.642 1.00 34.31 215 ARG A CA 1
ATOM 1742 C C . ARG A 1 215 ? -11.038 9.876 -34.095 1.00 34.31 215 ARG A C 1
ATOM 1744 O O . ARG A 1 215 ? -9.844 9.696 -33.884 1.00 34.31 215 ARG A O 1
ATOM 1751 N N . ILE A 1 216 ? -11.940 8.903 -33.945 1.00 33.88 216 ILE A N 1
ATOM 1752 C CA . ILE A 1 216 ? -11.608 7.545 -33.469 1.00 33.88 216 ILE A CA 1
ATOM 1753 C C . ILE A 1 216 ? -10.979 6.687 -34.586 1.00 33.88 216 ILE A C 1
ATOM 1755 O O . ILE A 1 216 ? -10.205 5.768 -34.318 1.00 33.88 216 ILE A O 1
ATOM 1759 N N . LYS A 1 217 ? -11.268 6.990 -35.860 1.00 31.61 217 LYS A N 1
ATOM 1760 C CA . LYS A 1 217 ? -10.687 6.268 -37.006 1.00 31.61 217 LYS A CA 1
ATOM 1761 C C . LYS A 1 217 ? -9.350 6.857 -37.466 1.00 31.61 217 LYS A C 1
ATOM 1763 O O . LYS A 1 217 ? -8.494 6.102 -37.924 1.00 31.61 217 LYS A O 1
ATOM 1768 N N . LEU A 1 218 ? -9.134 8.161 -37.279 1.00 32.19 218 LEU A N 1
ATOM 1769 C CA . LEU A 1 218 ? -7.856 8.808 -37.595 1.00 32.19 218 LEU A CA 1
ATOM 1770 C C . LEU A 1 218 ? -6.773 8.527 -36.537 1.00 32.19 218 LEU A C 1
ATOM 1772 O O . LEU A 1 218 ? -5.633 8.269 -36.917 1.00 32.19 218 LEU A O 1
ATOM 1776 N N . SER A 1 219 ? -7.104 8.442 -35.239 1.00 37.88 219 SER A N 1
ATOM 1777 C CA . SER A 1 219 ? -6.089 8.192 -34.192 1.00 37.88 219 SER A CA 1
ATOM 1778 C C . SER A 1 219 ? -5.419 6.814 -34.296 1.00 37.88 219 SER A C 1
ATOM 1780 O O . SER A 1 219 ? -4.251 6.668 -33.946 1.00 37.88 219 SER A O 1
ATOM 1782 N N . ASN A 1 220 ? -6.129 5.806 -34.816 1.00 35.97 220 ASN A N 1
ATOM 1783 C CA . ASN A 1 220 ? -5.573 4.465 -35.034 1.00 35.97 220 ASN A CA 1
ATOM 1784 C C . ASN A 1 220 ? -4.664 4.380 -36.271 1.00 35.97 220 ASN A C 1
ATOM 1786 O O . ASN A 1 220 ? -3.807 3.503 -36.322 1.00 35.97 220 ASN A O 1
ATOM 1790 N N . SER A 1 221 ? -4.827 5.282 -37.246 1.00 36.00 221 SER A N 1
ATOM 1791 C CA . SER A 1 221 ? -3.976 5.326 -38.444 1.00 36.00 221 SER A CA 1
ATOM 1792 C C . SER A 1 221 ? -2.680 6.108 -38.185 1.00 36.00 221 SER A C 1
ATOM 1794 O O . SER A 1 221 ? -1.623 5.697 -38.653 1.00 36.00 221 SER A O 1
ATOM 1796 N N . TYR A 1 222 ? -2.731 7.158 -37.354 1.00 36.88 222 TYR A N 1
ATOM 1797 C CA . TYR A 1 222 ? -1.544 7.913 -36.923 1.00 36.88 222 TYR A CA 1
ATOM 1798 C C . TYR A 1 222 ? -0.610 7.098 -36.016 1.00 36.88 222 TYR A C 1
ATOM 1800 O O . TYR A 1 222 ? 0.601 7.119 -36.219 1.00 36.88 222 TYR A O 1
ATOM 1808 N N . LEU A 1 223 ? -1.161 6.284 -35.102 1.00 40.66 223 LEU A N 1
ATOM 1809 C CA . LEU A 1 223 ? -0.357 5.388 -34.259 1.00 40.66 223 LEU A CA 1
ATOM 1810 C C . LEU A 1 223 ? 0.423 4.349 -35.088 1.00 40.66 223 LEU A C 1
ATOM 1812 O O . LEU A 1 223 ? 1.496 3.920 -34.683 1.00 40.66 223 LEU A O 1
ATOM 1816 N N . PHE A 1 224 ? -0.100 3.938 -36.247 1.00 41.84 224 PHE A N 1
ATOM 1817 C CA . PHE A 1 224 ? 0.557 2.961 -37.119 1.00 41.84 224 PHE A CA 1
ATOM 1818 C C . PHE A 1 224 ? 1.641 3.605 -38.002 1.00 41.84 224 PHE A C 1
ATOM 1820 O O . PHE A 1 224 ? 2.708 3.022 -38.173 1.00 41.84 224 PHE A O 1
ATOM 1827 N N . PHE A 1 225 ? 1.400 4.825 -38.498 1.00 39.59 225 PHE A N 1
ATOM 1828 C CA . PHE A 1 225 ? 2.342 5.568 -39.345 1.00 39.59 225 PHE A CA 1
ATOM 1829 C C . PHE A 1 225 ? 3.561 6.093 -38.560 1.00 39.59 225 PHE A C 1
ATOM 1831 O O . PHE A 1 225 ? 4.683 6.057 -39.062 1.00 39.59 225 PHE A O 1
ATOM 1838 N N . GLU A 1 226 ? 3.382 6.506 -37.297 1.00 41.81 226 GLU A N 1
ATOM 1839 C CA . GLU A 1 226 ? 4.499 6.919 -36.432 1.00 41.81 226 GLU A CA 1
ATOM 1840 C C . GLU A 1 226 ? 5.387 5.731 -36.032 1.00 41.81 226 GLU A C 1
ATOM 1842 O O . GLU A 1 226 ? 6.611 5.838 -36.052 1.00 41.81 226 GLU A O 1
ATOM 1847 N N . LEU A 1 227 ? 4.811 4.558 -35.746 1.00 45.06 227 LEU A N 1
ATOM 1848 C CA . LEU A 1 227 ? 5.594 3.367 -35.387 1.00 45.06 227 LEU A CA 1
ATOM 1849 C C . LEU A 1 227 ? 6.468 2.833 -36.543 1.00 45.06 227 LEU A C 1
ATOM 1851 O O . LEU A 1 227 ? 7.505 2.224 -36.268 1.00 45.06 227 LEU A O 1
ATOM 1855 N N . GLU A 1 228 ? 6.098 3.082 -37.806 1.00 42.94 228 GLU A N 1
ATOM 1856 C CA . GLU A 1 228 ? 6.953 2.813 -38.976 1.00 42.94 228 GLU A CA 1
ATOM 1857 C C . GLU A 1 228 ? 8.045 3.879 -39.174 1.00 42.94 228 GLU A C 1
ATOM 1859 O O . GLU A 1 228 ? 9.183 3.522 -39.479 1.00 42.94 228 GLU A O 1
ATOM 1864 N N . GLN A 1 229 ? 7.763 5.167 -38.932 1.00 41.00 229 GLN A N 1
ATOM 1865 C CA . GLN A 1 229 ? 8.777 6.228 -39.051 1.00 41.00 229 GLN A CA 1
ATOM 1866 C C . GLN A 1 229 ? 9.829 6.221 -37.930 1.00 41.00 229 GLN A C 1
ATOM 1868 O O . GLN A 1 229 ? 10.963 6.639 -38.158 1.00 41.00 229 GLN A O 1
ATOM 1873 N N . PHE A 1 230 ? 9.510 5.693 -36.744 1.00 42.69 230 PHE A N 1
ATOM 1874 C CA . PHE A 1 230 ? 10.457 5.580 -35.625 1.00 42.69 230 PHE A CA 1
ATOM 1875 C C . PHE A 1 230 ? 11.365 4.335 -35.679 1.00 42.69 230 PHE A C 1
ATOM 1877 O O . PHE A 1 230 ? 12.080 4.057 -34.715 1.00 42.69 230 PHE A O 1
ATOM 1884 N N . GLY A 1 231 ? 11.365 3.578 -36.786 1.00 39.09 231 GLY A N 1
ATOM 1885 C CA . GLY A 1 231 ? 12.337 2.502 -37.030 1.00 39.09 231 GLY A CA 1
ATOM 1886 C C . GLY A 1 231 ? 12.244 1.315 -36.064 1.00 39.09 231 GLY A C 1
ATOM 1887 O O . GLY A 1 231 ? 13.211 0.577 -35.893 1.00 39.09 231 GLY A O 1
ATOM 1888 N N . ILE A 1 232 ? 11.087 1.113 -35.427 1.00 47.44 232 ILE A N 1
ATOM 1889 C CA . ILE A 1 232 ? 10.878 0.041 -34.437 1.00 47.44 232 ILE A CA 1
ATOM 1890 C C . ILE A 1 232 ? 10.794 -1.342 -35.109 1.00 47.44 232 ILE A C 1
ATOM 1892 O O . ILE A 1 232 ? 10.988 -2.366 -34.454 1.00 47.44 232 ILE A O 1
ATOM 1896 N N . PHE A 1 233 ? 10.589 -1.383 -36.427 1.00 43.56 233 PHE A N 1
ATOM 1897 C CA . PHE A 1 233 ? 10.802 -2.575 -37.238 1.00 43.56 233 PHE A CA 1
ATOM 1898 C C . PHE A 1 233 ? 11.759 -2.273 -38.386 1.00 43.56 233 PHE A C 1
ATOM 1900 O O . PHE A 1 233 ? 11.349 -1.824 -39.452 1.00 43.56 233 PHE A O 1
ATOM 1907 N N . THR A 1 234 ? 13.033 -2.574 -38.150 1.00 41.50 234 THR A N 1
ATOM 1908 C CA . THR A 1 234 ? 13.831 -3.289 -39.150 1.00 41.50 234 THR A CA 1
ATOM 1909 C C . THR A 1 234 ? 13.960 -4.743 -38.717 1.00 41.50 234 THR A C 1
ATOM 1911 O O . THR A 1 234 ? 13.928 -4.993 -37.488 1.00 41.50 234 THR A O 1
#

Mean predicted aligned error: 18.19 Å

InterPro domains:
  IPR001487 Bromodomain [PF00439] (1-47)
  IPR001487 Bromodomain [PF00439] (99-133)
  IPR001487 Bromodomain [PR00503] (99-112)
  IPR001487 Bromodomain [PR00503] (113-129)
  IPR001487 Bromodomain [PR00503] (135-154)
  IPR001487 Bromodomain [PS50014] (1-43)
  IPR001487 Bromodomain [PS50014] (96-154)
  IPR001487 Bromodomain [SM00297] (1-62)
  IPR001487 Bromodomain [SM00297] (76-173)
  IPR036427 Bromodomain-like superfamily [G3DSA:1.20.920.10] (1-71)
  IPR036427 Bromodomain-like superfamily [G3DSA:1.20.920.10] (72-193)
  IPR036427 Bromodomain-like superfamily [SSF47370] (1-75)
  IPR036427 Bromodomain-like superfamily [SSF47370] (74-175)
  IPR040240 Transcription initiation factor TFIID subunit 1 [PTHR13900] (1-187)

pLDDT: mean 72.31, std 21.12, range [31.61, 96.94]

Sequence (234 aa):
MDLQTIRENLRQKKYQSREEFLADVNQIVENSTLYNGPKSSLTMAAQRMLNKCVERLGEKEDRLMRLEKAINPLLDDNDQVALTFILDNVVNTRLKTMSESWPFLKPVNKKLVKDYYSIVKRPMDLETISKRVADIEQILQNCILYNGKDSPFTEKAEVLVKACKATLDEYDEHLTQLENKLLLAQERALQDDDQTWMGGDDENYTIAEPDRIVRIKLSNSYLFFELEQFGIFT

Foldseek 3Di:
DDPVVLVVCVVVVVDLAPVVSLVVLVVLLVVCCVPVNCPDPSSVVSVVVSVVSVVVCVVCVVVRVVSSCVSPVPPCVVVVVVLLVLLLCCLPVPLVPDPLQVVQADWDDCVVVVCLCVFLVDTAGSPPDPSDLVRLVSNLVSCCRPVNCPHPNNVSSVVSNVSSVVSVVVVVVVVVVVVVVVVVVVVVVVVVVVVVPPDDDDDDDDDDDDDPPCVVVVVVVVVVVVCVVVPVDD

Radius of gyration: 27.33 Å; Cα contacts (8 Å, |Δi|>4): 148; chains: 1; bounding box: 44×56×82 Å

Organism: NCBI:txid1586634

Solvent-accessible surface area (backbone atoms only — not comparable to full-atom values): 13577 Å² total; per-residue (Å²): 111,51,74,69,58,52,51,50,37,56,76,69,60,69,56,73,43,73,62,61,49,46,51,52,52,46,44,36,29,52,53,31,28,72,75,64,30,74,84,28,72,66,19,50,50,39,46,52,50,47,53,52,50,53,53,57,48,59,80,38,41,72,61,50,52,57,50,32,44,70,73,37,80,78,63,58,71,56,57,53,51,52,49,29,50,52,40,44,45,46,43,64,70,51,46,68,67,40,86,59,30,69,83,40,47,48,75,82,56,56,88,82,44,72,60,50,72,78,70,45,86,72,81,59,23,72,67,72,49,87,44,46,73,69,47,54,53,41,35,35,52,49,34,30,73,74,64,32,76,91,25,76,65,25,52,31,34,50,53,50,48,51,52,52,50,52,54,52,52,53,50,52,51,51,48,54,54,51,53,52,53,54,50,57,51,51,54,50,60,57,51,59,57,58,68,72,69,80,78,79,90,86,83,90,85,90,86,78,90,83,67,88,73,52,60,70,62,50,57,62,51,51,60,53,54,50,48,62,75,69,58,76,73,123

Nearest PDB structures (foldseek):
  7n42-assembly1_A  TM=4.857E-01  e=5.305E-16  Homo sapiens
  1eqf-assembly1_A  TM=4.926E-01  e=7.277E-15  Homo sapiens
  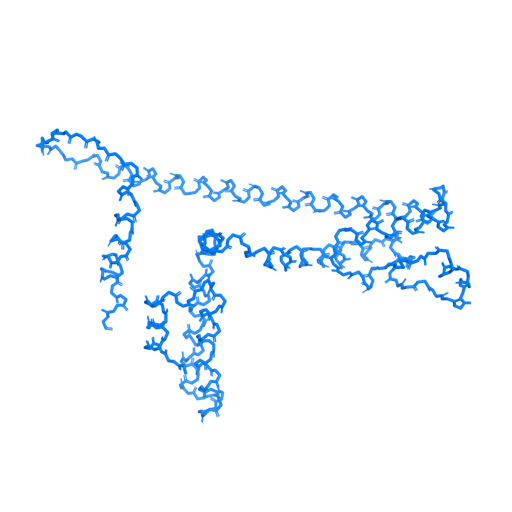3aad-assembly1_A  TM=4.847E-01  e=8.060E-14  Homo sapiens
  6df7-assembly2_B  TM=8.261E-01  e=1.570E-07  Oryctolagus cuniculus
  7p4s-assembly1_A  TM=7.531E-01  e=8.721E-08  Homo sapiens